Protein AF-A0A0F9CRC1-F1 (afdb_monomer)

Organism: NCBI:txid412755

Structure (mmCIF, N/CA/C/O backbone):
data_AF-A0A0F9CRC1-F1
#
_entry.id   AF-A0A0F9CRC1-F1
#
loop_
_atom_site.group_PDB
_atom_site.id
_atom_site.type_symbol
_atom_site.label_atom_id
_atom_site.label_alt_id
_atom_site.label_comp_id
_atom_site.label_asym_id
_atom_site.label_entity_id
_atom_site.label_seq_id
_atom_site.pdbx_PDB_ins_code
_atom_site.Cartn_x
_atom_site.Cartn_y
_atom_site.Cartn_z
_atom_site.occupancy
_atom_site.B_iso_or_equiv
_atom_site.auth_seq_id
_atom_site.auth_comp_id
_atom_site.auth_asym_id
_atom_site.auth_atom_id
_atom_site.pdbx_PDB_model_num
ATOM 1 N N . MET A 1 1 ? -24.604 18.043 7.487 1.00 39.69 1 MET A N 1
ATOM 2 C CA . MET A 1 1 ? -23.673 17.835 8.623 1.00 39.69 1 MET A CA 1
ATOM 3 C C . MET A 1 1 ? -22.519 16.984 8.130 1.00 39.69 1 MET A C 1
ATOM 5 O O . MET A 1 1 ? -22.783 15.950 7.534 1.00 39.69 1 MET A O 1
ATOM 9 N N . THR A 1 2 ? -21.275 17.418 8.325 1.00 35.94 2 THR A N 1
ATOM 10 C CA . THR A 1 2 ? -20.092 16.606 8.004 1.00 35.94 2 THR A CA 1
ATOM 11 C C . THR A 1 2 ? -19.939 15.474 9.023 1.00 35.94 2 THR A C 1
ATOM 13 O O . THR A 1 2 ? -20.350 15.616 10.177 1.00 35.94 2 THR A O 1
ATOM 16 N N . ASN A 1 3 ? -19.346 14.350 8.614 1.00 40.38 3 ASN A N 1
ATOM 17 C CA . ASN A 1 3 ? -19.124 13.201 9.496 1.00 40.38 3 ASN A CA 1
ATOM 18 C C . ASN A 1 3 ? -18.286 13.593 10.735 1.00 40.38 3 ASN A C 1
ATOM 20 O O . ASN A 1 3 ? -18.660 13.228 11.842 1.00 40.38 3 ASN A O 1
ATOM 24 N N . SER A 1 4 ? -17.272 14.461 10.589 1.00 38.69 4 SER A N 1
ATOM 25 C CA . SER A 1 4 ? -16.487 15.059 11.696 1.00 38.69 4 SER A CA 1
ATOM 26 C C . SER A 1 4 ? -17.356 15.679 12.813 1.00 38.69 4 SER A C 1
ATOM 28 O O . SER A 1 4 ? -17.173 15.360 13.986 1.00 38.69 4 SER A O 1
ATOM 30 N N . ASN A 1 5 ? -18.389 16.449 12.453 1.00 46.44 5 ASN A N 1
ATOM 31 C CA . ASN A 1 5 ? -19.302 17.105 13.401 1.00 46.44 5 ASN A CA 1
ATOM 32 C C . ASN A 1 5 ? -20.242 16.098 14.108 1.00 46.44 5 ASN A C 1
ATOM 34 O O . ASN A 1 5 ? -20.780 16.352 15.184 1.00 46.44 5 ASN A O 1
ATOM 38 N N . ARG A 1 6 ? -20.442 14.910 13.524 1.00 49.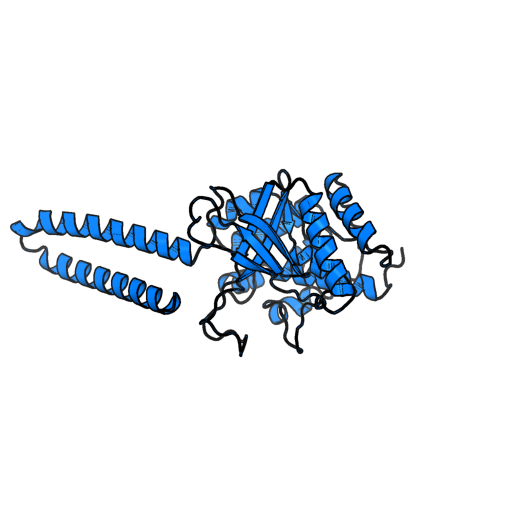59 6 ARG A N 1
ATOM 39 C CA . ARG A 1 6 ? -21.197 13.814 14.149 1.00 49.59 6 ARG A CA 1
ATOM 40 C C . ARG A 1 6 ? -20.368 13.111 15.237 1.00 49.59 6 ARG A C 1
ATOM 42 O O . ARG A 1 6 ? -20.946 12.681 16.229 1.00 49.59 6 ARG A O 1
ATOM 49 N N . TYR A 1 7 ? -19.038 13.059 15.113 1.00 54.66 7 TYR A N 1
ATOM 50 C CA . TYR A 1 7 ? -18.150 12.361 16.060 1.00 54.66 7 TYR A CA 1
ATOM 51 C C . TYR A 1 7 ? -17.770 13.174 17.288 1.00 54.66 7 TYR A C 1
ATOM 53 O O . TYR A 1 7 ? -17.745 12.620 18.385 1.00 54.66 7 TYR A O 1
ATOM 61 N N . GLU A 1 8 ? -17.527 14.478 17.140 1.00 54.28 8 GLU A N 1
ATOM 62 C CA . GLU A 1 8 ? -17.376 15.359 18.306 1.00 54.28 8 GLU A CA 1
ATOM 63 C C . GLU A 1 8 ? -18.633 15.322 19.174 1.00 54.28 8 GLU A C 1
ATOM 65 O O . GLU A 1 8 ? -18.548 15.265 20.400 1.00 54.28 8 GLU A O 1
ATOM 70 N N . LYS A 1 9 ? -19.804 15.227 18.532 1.00 57.16 9 LYS A N 1
ATOM 71 C CA . LYS A 1 9 ? -21.071 15.001 19.224 1.00 57.16 9 LYS A CA 1
ATOM 72 C C . LYS A 1 9 ? -21.112 13.650 19.934 1.00 57.16 9 LYS A C 1
ATOM 74 O O . LYS A 1 9 ? -21.467 13.635 21.104 1.00 57.16 9 LYS A O 1
ATOM 79 N N . ILE A 1 10 ? -20.722 12.541 19.296 1.00 59.28 10 ILE A N 1
ATOM 80 C CA . ILE A 1 10 ? -20.709 11.220 19.958 1.00 59.28 10 ILE A CA 1
ATOM 81 C C . ILE A 1 10 ? -19.726 11.199 21.140 1.00 59.28 10 ILE A C 1
ATOM 83 O O . ILE A 1 10 ? -20.103 10.757 22.219 1.00 59.28 10 ILE A O 1
ATOM 87 N N . ARG A 1 11 ? -18.505 11.735 20.997 1.00 56.72 11 ARG A N 1
ATOM 88 C CA . ARG A 1 11 ? -17.543 11.835 22.112 1.00 56.72 11 ARG A CA 1
ATOM 89 C C . ARG A 1 11 ? -18.062 12.708 23.244 1.00 56.72 11 ARG A C 1
ATOM 91 O O . ARG A 1 11 ? -17.986 12.302 24.395 1.00 56.72 11 ARG A O 1
ATOM 98 N N . SER A 1 12 ? -18.619 13.872 22.920 1.00 68.00 12 SER A N 1
ATOM 99 C CA . SER A 1 12 ? -19.242 14.750 23.911 1.00 68.00 12 SER A CA 1
ATOM 100 C C . SER A 1 12 ? -20.383 14.042 24.645 1.00 68.00 12 SER A C 1
ATOM 102 O O . SER A 1 12 ? -20.494 14.167 25.861 1.00 68.00 12 SER A O 1
ATOM 104 N N . VAL A 1 13 ? -21.191 13.250 23.933 1.00 67.69 13 VAL A N 1
ATOM 105 C CA . VAL A 1 13 ? -22.260 12.436 24.523 1.00 67.69 13 VAL A CA 1
ATOM 106 C C . VAL A 1 13 ? -21.689 11.344 25.431 1.00 67.69 13 VAL A C 1
ATOM 108 O O . VAL A 1 13 ? -22.152 11.227 26.557 1.00 67.69 13 VAL A O 1
ATOM 111 N N . ILE A 1 14 ? -20.658 10.600 25.015 1.00 64.69 14 ILE A N 1
ATOM 112 C CA . ILE A 1 14 ? -20.013 9.574 25.856 1.00 64.69 14 ILE A CA 1
ATOM 113 C C . ILE A 1 14 ? -19.426 10.194 27.129 1.00 64.69 14 ILE A C 1
ATOM 115 O O . ILE A 1 14 ? -19.609 9.642 28.212 1.00 64.69 14 ILE A O 1
ATOM 119 N N . THR A 1 15 ? -18.747 11.339 27.024 1.00 70.88 15 THR A N 1
ATOM 120 C CA . THR A 1 15 ? -18.203 12.052 28.189 1.00 70.88 15 THR A CA 1
ATOM 121 C C . THR A 1 15 ? -19.318 12.460 29.148 1.00 70.88 15 THR A C 1
ATOM 123 O O . THR A 1 15 ? -19.256 12.100 30.319 1.00 70.88 15 THR A O 1
ATOM 126 N N . LYS A 1 16 ? -20.386 13.091 28.643 1.00 71.75 16 LYS A N 1
ATOM 127 C CA . LYS A 1 16 ? -21.554 13.475 29.454 1.00 71.75 16 LYS A CA 1
ATOM 128 C C . LYS A 1 16 ? -22.235 12.281 30.114 1.00 71.75 16 LYS A C 1
ATOM 130 O O . LYS A 1 16 ? -22.675 12.363 31.251 1.00 71.75 16 LYS A O 1
ATOM 135 N N . ILE A 1 17 ? -22.326 11.160 29.408 1.00 69.06 17 ILE A N 1
ATOM 136 C CA . ILE A 1 17 ? -22.885 9.921 29.946 1.00 69.06 17 ILE A CA 1
ATOM 137 C C . ILE A 1 17 ? -22.008 9.382 31.087 1.00 69.06 17 ILE A C 1
ATOM 139 O O . ILE A 1 17 ? -22.537 8.958 32.110 1.00 69.06 17 ILE A O 1
ATOM 143 N N . LYS A 1 18 ? -20.676 9.412 30.948 1.00 68.88 18 LYS A N 1
ATOM 144 C CA . LYS A 1 18 ? -19.747 8.991 32.012 1.00 68.88 18 LYS A CA 1
ATOM 145 C C . LYS A 1 18 ? -19.822 9.906 33.237 1.00 68.88 18 LYS A C 1
ATOM 147 O O . LYS A 1 18 ? -19.783 9.403 34.355 1.00 68.88 18 LYS A O 1
ATOM 152 N N . GLU A 1 19 ? -19.964 11.212 33.024 1.00 76.56 19 GLU A N 1
ATOM 153 C CA . GLU A 1 19 ? -20.201 12.197 34.088 1.00 76.56 19 GLU A CA 1
ATOM 154 C C . GLU A 1 19 ? -21.519 11.903 34.823 1.00 76.56 19 GLU A C 1
ATOM 156 O O . GLU A 1 19 ? -21.518 11.759 36.043 1.00 76.56 19 GLU A O 1
ATOM 161 N N . LEU A 1 20 ? -22.614 11.668 34.089 1.00 71.94 20 LEU A N 1
ATOM 162 C CA . LEU A 1 20 ? -23.913 11.296 34.665 1.00 71.94 20 LEU A CA 1
ATOM 163 C C . LEU A 1 20 ? -23.865 9.982 35.460 1.00 71.94 20 LEU A C 1
ATOM 165 O O . LEU A 1 20 ? -24.513 9.878 36.497 1.00 71.94 20 LEU A O 1
ATOM 169 N N . ILE A 1 21 ? -23.104 8.976 35.009 1.00 69.81 21 ILE A N 1
ATOM 170 C CA . ILE A 1 21 ? -22.898 7.733 35.775 1.00 69.81 21 ILE A CA 1
ATOM 171 C C . ILE A 1 21 ? -22.190 8.023 37.102 1.00 69.81 21 ILE A C 1
ATOM 173 O O . ILE A 1 21 ? -22.550 7.442 38.125 1.00 69.81 21 ILE A O 1
ATOM 177 N N . ALA A 1 22 ? -21.178 8.894 37.098 1.00 75.06 22 ALA A N 1
ATOM 178 C CA . ALA A 1 22 ? -20.466 9.262 38.317 1.00 75.06 22 ALA A CA 1
ATOM 179 C C . ALA A 1 22 ? -21.405 9.967 39.311 1.00 75.06 22 ALA A C 1
ATOM 181 O O . ALA A 1 22 ? -21.467 9.566 40.471 1.00 75.06 22 ALA A O 1
ATOM 182 N N . GLU A 1 23 ? -22.213 10.917 38.832 1.00 73.88 23 GLU A N 1
ATOM 183 C CA . GLU A 1 23 ? -23.232 11.606 39.636 1.00 73.88 23 GLU A CA 1
ATOM 184 C C . GLU A 1 23 ? -24.307 10.643 40.176 1.00 73.88 23 GLU A C 1
ATOM 186 O O . GLU A 1 23 ? -24.683 10.707 41.347 1.00 73.88 23 GLU A O 1
ATOM 191 N N . LEU A 1 24 ? -24.778 9.697 39.355 1.00 70.69 24 LEU A N 1
ATOM 192 C CA . LEU A 1 24 ? -25.737 8.661 39.764 1.00 70.69 24 LEU A CA 1
ATOM 193 C C . LEU A 1 24 ? -25.162 7.715 40.821 1.00 70.69 24 LEU A C 1
ATOM 195 O O . LEU A 1 24 ? -25.879 7.298 41.733 1.00 70.69 24 LEU A O 1
ATOM 199 N N . ASN A 1 25 ? -23.877 7.379 40.719 1.00 71.56 25 ASN A N 1
ATOM 200 C CA . ASN A 1 25 ? -23.215 6.524 41.696 1.00 71.56 25 ASN A CA 1
ATOM 201 C C . ASN A 1 25 ? -23.016 7.226 43.049 1.00 71.56 25 ASN A C 1
ATOM 203 O O . ASN A 1 25 ? -23.081 6.560 44.080 1.00 71.56 25 ASN A O 1
ATOM 207 N N . ASP A 1 26 ? -22.874 8.552 43.080 1.00 72.50 26 ASP A N 1
ATOM 208 C CA . ASP A 1 26 ? -22.860 9.323 44.331 1.00 72.50 26 ASP A CA 1
ATOM 209 C C . ASP A 1 26 ? -24.239 9.348 45.026 1.00 72.50 26 ASP A C 1
ATOM 211 O O . ASP A 1 26 ? -24.328 9.406 46.258 1.00 72.50 26 ASP A O 1
ATOM 215 N N . LEU A 1 27 ? -25.326 9.206 44.258 1.00 66.81 27 LEU A N 1
ATOM 216 C CA . LEU A 1 27 ? -26.709 9.127 44.750 1.00 66.81 27 LEU A CA 1
ATOM 217 C C . LEU A 1 27 ? -27.117 7.730 45.272 1.00 66.81 27 LEU A C 1
ATOM 219 O O . LEU A 1 27 ? -28.182 7.598 45.882 1.00 66.81 27 LEU A O 1
ATOM 223 N N . LEU A 1 28 ? -26.272 6.695 45.125 1.00 61.06 28 LEU A N 1
ATOM 224 C CA . LEU A 1 28 ? -26.519 5.296 45.550 1.00 61.06 28 LEU A CA 1
ATOM 225 C C . LEU A 1 28 ? -26.725 5.086 47.064 1.00 61.06 28 LEU A C 1
ATOM 227 O O . LEU A 1 28 ? -26.918 3.954 47.509 1.00 61.06 28 LEU A O 1
ATOM 231 N N . ARG A 1 29 ? -26.722 6.147 47.876 1.00 61.47 29 ARG A N 1
ATOM 232 C CA . ARG A 1 29 ? -27.020 6.071 49.316 1.00 61.47 29 ARG A CA 1
ATOM 233 C C . ARG A 1 29 ? -28.495 5.781 49.622 1.00 61.47 29 ARG A C 1
ATOM 235 O O . ARG A 1 29 ? -28.827 5.554 50.780 1.00 61.47 29 ARG A O 1
ATOM 242 N N . ASN A 1 30 ? -29.373 5.788 48.617 1.00 64.12 30 ASN A N 1
ATOM 243 C CA . ASN A 1 30 ? -30.801 5.521 48.775 1.00 64.12 30 ASN A CA 1
ATOM 244 C C . ASN A 1 30 ? -31.169 4.112 48.266 1.00 64.12 30 ASN A C 1
ATOM 246 O O . ASN A 1 30 ? -31.190 3.868 47.058 1.00 64.12 30 ASN A O 1
ATOM 250 N N . GLU A 1 31 ? -31.460 3.180 49.184 1.00 67.31 31 GLU A N 1
ATOM 251 C CA . GLU A 1 31 ? -31.678 1.755 48.869 1.00 67.31 31 GLU A CA 1
ATOM 252 C C . GLU A 1 31 ? -32.823 1.504 47.877 1.00 67.31 31 GLU A C 1
ATOM 254 O O . GLU A 1 31 ? -32.722 0.595 47.054 1.00 67.31 31 GLU A O 1
ATOM 259 N N . ASN A 1 32 ? -33.848 2.363 47.857 1.00 66.12 32 ASN A N 1
ATOM 260 C CA . ASN A 1 32 ? -35.001 2.235 46.957 1.00 66.12 32 ASN A CA 1
ATOM 261 C C . ASN A 1 32 ? -34.686 2.537 45.479 1.00 66.12 32 ASN A C 1
ATOM 263 O O . ASN A 1 32 ? -35.474 2.194 44.602 1.00 66.12 32 ASN A O 1
ATOM 267 N N . LEU A 1 33 ? -33.552 3.179 45.181 1.00 66.38 33 LEU A N 1
ATOM 268 C CA . LEU A 1 33 ? -33.145 3.528 43.810 1.00 66.38 33 LEU A CA 1
ATOM 269 C C . LEU A 1 33 ? -32.068 2.593 43.250 1.00 66.38 33 LEU A C 1
ATOM 271 O O . LEU A 1 33 ? -31.712 2.684 42.075 1.00 66.38 33 LEU A O 1
ATOM 275 N N . LYS A 1 34 ? -31.558 1.674 44.073 1.00 69.19 34 LYS A N 1
ATOM 276 C CA . LYS A 1 34 ? -30.392 0.847 43.758 1.00 69.19 34 LYS A CA 1
ATOM 277 C C . LYS A 1 34 ? -30.611 -0.044 42.532 1.00 69.19 34 LYS A C 1
ATOM 279 O O . LYS A 1 34 ? -29.737 -0.105 41.672 1.00 69.19 34 LYS A O 1
ATOM 284 N N . GLU A 1 35 ? -31.778 -0.678 42.406 1.00 71.88 35 GLU A N 1
ATOM 285 C CA . GLU A 1 35 ? -32.097 -1.549 41.262 1.00 71.88 35 GLU A CA 1
ATOM 286 C C . GLU A 1 35 ? -32.280 -0.764 39.952 1.00 71.88 35 GLU A C 1
ATOM 288 O O . GLU A 1 35 ? -31.778 -1.174 38.904 1.00 71.88 35 GLU A O 1
ATOM 293 N N . ILE A 1 36 ? -32.929 0.404 40.013 1.00 67.19 36 ILE A N 1
ATOM 294 C CA . ILE A 1 36 ? -33.145 1.280 38.851 1.00 67.19 36 ILE A CA 1
ATOM 295 C C . ILE A 1 36 ? -31.803 1.811 38.329 1.00 67.19 36 ILE A C 1
ATOM 297 O O . ILE A 1 36 ? -31.536 1.747 37.128 1.00 67.19 36 ILE A O 1
ATOM 301 N N . ILE A 1 37 ? -30.927 2.268 39.230 1.00 67.56 37 ILE A N 1
ATOM 302 C CA . ILE A 1 37 ? -29.587 2.769 38.886 1.00 67.56 37 ILE A CA 1
ATOM 303 C C . ILE A 1 37 ? -28.712 1.642 38.318 1.00 67.56 37 ILE A C 1
ATOM 305 O O . ILE A 1 37 ? -28.005 1.850 37.334 1.00 67.56 37 ILE A O 1
ATOM 309 N N . GLN A 1 38 ? -28.786 0.426 38.871 1.00 72.50 38 GLN A N 1
ATOM 310 C CA . GLN A 1 38 ? -28.065 -0.731 38.328 1.00 72.50 38 GLN A CA 1
ATOM 311 C C . GLN A 1 38 ? -28.523 -1.107 36.912 1.00 72.50 38 GLN A C 1
ATOM 313 O O . GLN A 1 38 ? -27.681 -1.439 36.074 1.00 72.50 38 GLN A O 1
ATOM 318 N N . SER A 1 39 ? -29.827 -1.040 36.623 1.00 75.56 39 SER A N 1
ATOM 319 C CA . SER A 1 39 ? -30.350 -1.272 35.270 1.00 75.56 39 SER A CA 1
ATOM 320 C C . SER A 1 39 ? -29.876 -0.195 34.291 1.00 75.56 39 SER A C 1
ATOM 322 O O . SER A 1 39 ? -29.361 -0.525 33.224 1.00 75.56 39 SER A O 1
ATOM 324 N N . LEU A 1 40 ? -29.967 1.082 34.680 1.00 68.81 40 LEU A N 1
ATOM 325 C CA . LEU A 1 40 ? -29.487 2.219 33.888 1.00 68.81 40 LEU A CA 1
ATOM 326 C C . LEU A 1 40 ? -27.991 2.118 33.585 1.00 68.81 40 LEU A C 1
ATOM 328 O O . LEU A 1 40 ? -27.596 2.260 32.432 1.00 68.81 40 LEU A O 1
ATOM 332 N N . ASN A 1 41 ? -27.165 1.801 34.585 1.00 68.38 41 ASN A N 1
ATOM 333 C CA . ASN A 1 41 ? -25.731 1.594 34.391 1.00 68.38 41 ASN A CA 1
ATOM 334 C C . ASN A 1 41 ? -25.455 0.472 33.383 1.00 68.38 41 ASN A C 1
ATOM 336 O O . ASN A 1 41 ? -24.583 0.621 32.533 1.00 68.38 41 ASN A O 1
ATOM 340 N N . ARG A 1 42 ? -26.219 -0.626 33.418 1.00 76.69 42 ARG A N 1
ATOM 341 C CA . ARG A 1 42 ? -26.059 -1.736 32.468 1.00 76.69 42 ARG A CA 1
ATOM 342 C C . ARG A 1 42 ? -26.396 -1.324 31.032 1.00 76.69 42 ARG A C 1
ATOM 344 O O . ARG A 1 42 ? -25.644 -1.654 30.116 1.00 76.69 42 ARG A O 1
ATOM 351 N N . ASP A 1 43 ? -27.496 -0.605 30.831 1.00 72.00 43 ASP A N 1
ATOM 352 C CA . ASP A 1 43 ? -27.916 -0.152 29.499 1.00 72.00 43 ASP A CA 1
ATOM 353 C C . ASP A 1 43 ? -26.997 0.943 28.952 1.00 72.00 43 ASP A C 1
ATOM 355 O O . ASP A 1 43 ? -26.646 0.935 27.772 1.00 72.00 43 ASP A O 1
ATOM 359 N N . ILE A 1 44 ? -26.526 1.837 29.820 1.00 66.25 44 ILE A N 1
ATOM 360 C CA . ILE A 1 44 ? -25.528 2.843 29.476 1.00 66.25 44 ILE A CA 1
ATOM 361 C C . ILE A 1 44 ? -24.193 2.189 29.119 1.00 66.25 44 ILE A C 1
ATOM 363 O O . ILE A 1 44 ? -23.605 2.551 28.105 1.00 66.25 44 ILE A O 1
ATOM 367 N N . SER A 1 45 ? -23.711 1.217 29.898 1.00 69.69 45 SER A N 1
ATOM 368 C CA . SER A 1 45 ? -22.489 0.482 29.563 1.00 69.69 45 SER A CA 1
ATOM 369 C C . SER A 1 45 ? -22.611 -0.212 28.211 1.00 69.69 45 SER A C 1
ATOM 371 O O . SER A 1 45 ? -21.680 -0.117 27.425 1.00 69.69 45 SER A O 1
ATOM 373 N N . ARG A 1 46 ? -23.766 -0.810 27.888 1.00 73.06 46 ARG A N 1
ATOM 374 C CA . ARG A 1 46 ? -24.035 -1.372 26.552 1.00 73.06 46 ARG A CA 1
ATOM 375 C C . ARG A 1 46 ? -24.041 -0.316 25.450 1.00 73.06 46 ARG A C 1
ATOM 377 O O . ARG A 1 46 ? -23.585 -0.586 24.346 1.00 73.06 46 ARG A O 1
ATOM 384 N N . LEU A 1 47 ? -24.569 0.878 25.717 1.00 65.62 47 LEU A N 1
ATOM 385 C CA . LEU A 1 47 ? -24.552 1.988 24.762 1.00 65.62 47 LEU A CA 1
ATOM 386 C C . LEU A 1 47 ? -23.146 2.554 24.564 1.00 65.62 47 LEU A C 1
ATOM 388 O O . LEU A 1 47 ? -22.799 2.872 23.434 1.00 65.62 47 LEU A O 1
ATOM 392 N N . ILE A 1 48 ? -22.344 2.661 25.627 1.00 62.97 48 ILE A N 1
ATOM 393 C CA . ILE A 1 48 ? -20.927 3.031 25.545 1.00 62.97 48 ILE A CA 1
ATOM 394 C C . ILE A 1 48 ? -20.169 1.954 24.785 1.00 62.97 48 ILE A C 1
ATOM 396 O O . ILE A 1 48 ? -19.433 2.303 23.885 1.00 62.97 48 ILE A O 1
ATOM 400 N N . GLU A 1 49 ? -20.380 0.675 25.087 1.00 63.34 49 GLU A N 1
ATOM 401 C CA . GLU A 1 49 ? -19.743 -0.443 24.391 1.00 63.34 49 GLU A CA 1
ATOM 402 C C . GLU A 1 49 ? -20.106 -0.434 22.907 1.00 63.34 49 GLU A C 1
ATOM 404 O O . GLU A 1 49 ? -19.216 -0.472 22.074 1.00 63.34 49 GLU A O 1
ATOM 409 N N . LYS A 1 50 ? -21.381 -0.238 22.558 1.00 62.75 50 LYS A N 1
ATOM 410 C CA . LYS A 1 50 ? -21.822 -0.098 21.166 1.00 62.75 50 LYS A CA 1
ATOM 411 C C . LYS A 1 50 ? -21.275 1.165 20.492 1.00 62.75 50 LYS A C 1
ATOM 413 O O . LYS A 1 50 ? -20.906 1.129 19.326 1.00 62.75 50 LYS A O 1
ATOM 418 N N . ALA A 1 51 ? -21.213 2.290 21.202 1.00 58.50 51 ALA A N 1
ATOM 419 C CA . ALA A 1 51 ? -20.668 3.535 20.671 1.00 58.50 51 ALA A CA 1
ATOM 420 C C . ALA A 1 51 ? -19.143 3.478 20.533 1.00 58.50 51 ALA A C 1
ATOM 422 O O . ALA A 1 51 ? -18.616 4.041 19.582 1.00 58.50 51 ALA A O 1
ATOM 423 N N . ASP A 1 52 ? -18.448 2.795 21.440 1.00 54.91 52 ASP A N 1
ATOM 424 C CA . ASP A 1 52 ? -17.027 2.483 21.369 1.00 54.91 52 ASP A CA 1
A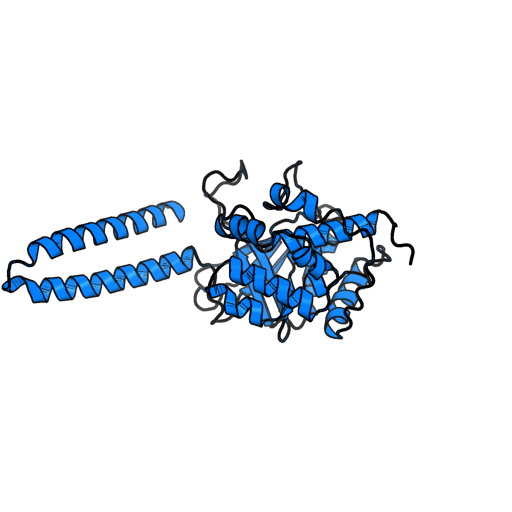TOM 425 C C . ASP A 1 52 ? -16.778 1.445 20.282 1.00 54.91 52 ASP A C 1
ATOM 427 O O . ASP A 1 52 ? -15.804 1.592 19.571 1.00 54.91 52 ASP A O 1
ATOM 431 N N . GLU A 1 53 ? -17.655 0.469 20.053 1.00 51.91 53 GLU A N 1
ATOM 432 C CA . GLU A 1 53 ? -17.610 -0.425 18.894 1.00 51.91 53 GLU A CA 1
ATOM 433 C C . GLU A 1 53 ? -17.811 0.349 17.594 1.00 51.91 53 GLU A C 1
ATOM 435 O O . GLU A 1 53 ? -17.069 0.105 16.653 1.00 51.91 53 GLU A O 1
ATOM 440 N N . ASP A 1 54 ? -18.730 1.315 17.544 1.00 50.84 54 ASP A N 1
ATOM 441 C CA . ASP A 1 54 ? -18.978 2.180 16.385 1.00 50.84 54 ASP A CA 1
ATOM 442 C C . ASP A 1 54 ? -17.837 3.201 16.172 1.00 50.84 54 ASP A C 1
ATOM 444 O O . ASP A 1 54 ? -17.463 3.501 15.037 1.00 50.84 54 ASP A O 1
ATOM 448 N N . LEU A 1 55 ? -17.225 3.715 17.249 1.00 46.09 55 LEU A N 1
ATOM 449 C CA . LEU A 1 55 ? -16.031 4.569 17.222 1.00 46.09 55 LEU A CA 1
ATOM 450 C C . LEU A 1 55 ? -14.800 3.758 16.834 1.00 46.09 55 LEU A C 1
ATOM 452 O O . LEU A 1 55 ? -14.044 4.182 15.974 1.00 46.09 55 LEU A O 1
ATOM 456 N N . ILE A 1 56 ? -14.575 2.599 17.442 1.00 43.03 56 ILE A N 1
ATOM 457 C CA . ILE A 1 56 ? -13.546 1.635 17.060 1.00 43.03 56 ILE A CA 1
ATOM 458 C C . ILE A 1 56 ? -13.823 1.202 15.629 1.00 43.03 56 ILE A C 1
ATOM 460 O O . ILE A 1 56 ? -12.891 1.097 14.873 1.00 43.03 56 ILE A O 1
ATOM 464 N N . PHE A 1 57 ? -15.045 1.055 15.161 1.00 43.66 57 PHE A N 1
ATOM 465 C CA . PHE A 1 57 ? -15.349 0.771 13.762 1.00 43.66 57 PHE A CA 1
ATOM 466 C C . PHE A 1 57 ? -15.013 1.954 12.831 1.00 43.66 57 PHE A C 1
ATOM 468 O O . PHE A 1 57 ? -14.438 1.763 11.759 1.00 43.66 57 PHE A O 1
ATOM 475 N N . PHE A 1 58 ? -15.287 3.190 13.255 1.00 45.06 58 PHE A N 1
ATOM 476 C CA . PHE A 1 58 ? -14.970 4.395 12.486 1.00 45.06 58 PHE A CA 1
ATOM 477 C C . PHE A 1 58 ? -13.463 4.718 12.466 1.00 45.06 58 PHE A C 1
ATOM 479 O O . PHE A 1 58 ? -12.897 5.079 11.434 1.00 45.06 58 PHE A O 1
ATOM 486 N N . TYR A 1 59 ? -12.789 4.562 13.604 1.00 41.28 59 TYR A N 1
ATOM 487 C CA . TYR A 1 59 ? -11.358 4.793 13.768 1.00 41.28 59 TYR A CA 1
ATOM 488 C C . TYR A 1 59 ? -10.556 3.556 13.333 1.00 41.28 59 TYR A C 1
ATOM 490 O O . TYR A 1 59 ? -9.612 3.661 12.548 1.00 41.28 59 TYR A O 1
ATOM 498 N N . SER A 1 60 ? -10.896 2.363 13.809 1.00 38.75 60 SER A N 1
ATOM 499 C CA . SER A 1 60 ? -10.374 1.065 13.351 1.00 38.75 60 SER A CA 1
ATOM 500 C C . SER A 1 60 ? -11.156 0.589 12.121 1.00 38.75 60 SER A C 1
ATOM 502 O O . SER A 1 60 ? -12.080 -0.217 12.146 1.00 38.75 60 SER A O 1
ATOM 504 N N . ARG A 1 61 ? -10.714 1.081 10.969 1.00 47.44 61 ARG A N 1
ATOM 505 C CA . ARG A 1 61 ? -11.065 0.564 9.643 1.00 47.44 61 ARG A CA 1
ATOM 506 C C . ARG A 1 61 ? -10.496 -0.848 9.402 1.00 47.44 61 ARG A C 1
ATOM 508 O O . ARG A 1 61 ? -9.866 -1.100 8.379 1.00 47.44 61 ARG A O 1
ATOM 515 N N . ILE A 1 62 ? -10.637 -1.760 10.364 1.00 44.69 62 ILE A N 1
ATOM 516 C CA . ILE A 1 62 ? -10.084 -3.110 10.328 1.00 44.69 62 ILE A CA 1
ATOM 517 C C . ILE A 1 62 ? -11.036 -4.066 11.057 1.00 44.69 62 ILE A C 1
ATOM 519 O O . ILE A 1 62 ? -10.933 -4.285 12.260 1.00 44.69 62 ILE A O 1
ATOM 523 N N . ASN A 1 63 ? -11.917 -4.725 10.302 1.00 37.41 63 ASN A N 1
ATOM 524 C CA . ASN A 1 63 ? -12.484 -5.999 10.735 1.00 37.41 63 ASN A CA 1
ATOM 525 C C . ASN A 1 63 ? -12.092 -7.108 9.746 1.00 37.41 63 ASN A C 1
ATOM 527 O O . ASN A 1 63 ? -12.828 -7.454 8.825 1.00 37.41 63 ASN A O 1
ATOM 531 N N . PHE A 1 64 ? -10.881 -7.655 9.923 1.00 42.31 64 PHE A N 1
ATOM 532 C CA . PHE A 1 64 ? -10.323 -8.711 9.065 1.00 42.31 64 PHE A CA 1
ATOM 533 C C . PHE A 1 64 ? -11.095 -10.032 9.079 1.00 42.31 64 PHE A C 1
ATOM 535 O O . PHE A 1 64 ? -10.914 -10.832 8.154 1.00 42.31 64 PHE A O 1
ATOM 542 N N . SER A 1 65 ? -11.936 -10.277 10.092 1.00 42.53 65 SER A N 1
ATOM 543 C CA . SER A 1 65 ? -12.631 -11.559 10.221 1.00 42.53 65 SER A CA 1
ATOM 544 C C . SER A 1 65 ? -13.802 -11.723 9.262 1.00 42.53 65 SER A C 1
ATOM 546 O O . SER A 1 65 ? -14.256 -12.847 9.125 1.00 42.53 65 SER A O 1
ATOM 548 N N . ASP A 1 66 ? -14.247 -10.682 8.542 1.00 44.16 66 ASP A N 1
ATOM 549 C CA . ASP A 1 66 ? -15.407 -10.810 7.649 1.00 44.16 66 ASP A CA 1
ATOM 550 C C . ASP A 1 66 ? -15.264 -10.091 6.295 1.00 44.16 66 ASP A C 1
ATOM 552 O O . ASP A 1 66 ? -16.040 -9.208 5.964 1.00 44.16 66 ASP A O 1
ATOM 556 N N . ARG A 1 67 ? -14.388 -10.614 5.421 1.00 55.78 67 ARG A N 1
ATOM 557 C CA . ARG A 1 67 ? -14.517 -10.565 3.933 1.00 55.78 67 ARG A CA 1
ATOM 558 C C . ARG A 1 67 ? -13.708 -9.526 3.134 1.00 55.78 67 ARG A C 1
ATOM 560 O O . ARG A 1 67 ? -13.592 -9.719 1.931 1.00 55.78 67 ARG A O 1
ATOM 567 N N . GLY A 1 68 ? -13.035 -8.557 3.761 1.00 70.56 68 GLY A N 1
ATOM 568 C CA . GLY A 1 68 ? -12.192 -7.565 3.054 1.00 70.56 68 GLY A CA 1
ATOM 569 C C . GLY A 1 68 ? -12.927 -6.777 1.962 1.00 70.56 68 GLY A C 1
ATOM 570 O O . GLY A 1 68 ? -14.150 -6.839 1.863 1.00 70.56 68 GLY A O 1
ATOM 571 N N . TYR A 1 69 ? -12.181 -6.011 1.173 1.00 80.88 69 TYR A N 1
ATOM 572 C CA . TYR A 1 69 ? -12.717 -5.189 0.090 1.00 80.88 69 TYR A CA 1
ATOM 573 C C . TYR A 1 69 ? -12.683 -5.954 -1.236 1.00 80.88 69 TYR A C 1
ATOM 575 O O . TYR A 1 69 ? -11.818 -6.811 -1.448 1.00 80.88 69 TYR A O 1
ATOM 583 N N . LYS A 1 70 ? -13.594 -5.624 -2.152 1.00 86.81 70 LYS A N 1
ATOM 584 C CA . LYS A 1 70 ? -13.549 -6.110 -3.539 1.00 86.81 70 LYS A CA 1
ATOM 585 C C . LYS A 1 70 ? -13.227 -4.959 -4.472 1.00 86.81 70 LYS A C 1
ATOM 587 O O . LYS A 1 70 ? -13.735 -3.862 -4.276 1.00 86.81 70 LYS A O 1
ATOM 592 N N . LEU A 1 71 ? -12.392 -5.196 -5.479 1.00 91.62 71 LEU A N 1
ATOM 593 C CA . LEU A 1 71 ? -12.163 -4.191 -6.508 1.00 91.62 71 LEU A CA 1
ATOM 594 C C . LEU A 1 71 ? -13.455 -3.954 -7.289 1.00 91.62 71 LEU A C 1
ATOM 596 O O . LEU A 1 71 ? -14.023 -4.900 -7.829 1.00 91.62 71 LEU A O 1
ATOM 600 N N . GLN A 1 72 ? -13.855 -2.692 -7.402 1.00 90.94 72 GLN A N 1
ATOM 601 C CA . GLN A 1 72 ? -14.902 -2.270 -8.324 1.00 90.94 72 GLN A CA 1
ATOM 602 C C . GLN A 1 72 ? -14.272 -1.807 -9.643 1.00 90.94 72 GLN A C 1
ATOM 604 O O . GLN A 1 72 ? -14.661 -2.263 -10.717 1.00 90.94 72 GLN A O 1
ATOM 609 N N . ARG A 1 73 ? -13.274 -0.910 -9.578 1.00 94.19 73 ARG A N 1
ATOM 610 C CA . ARG A 1 73 ? -12.507 -0.452 -10.751 1.00 94.19 73 ARG A CA 1
ATOM 611 C C . ARG A 1 73 ? -11.190 0.227 -10.382 1.00 94.19 73 ARG A C 1
ATOM 613 O O . ARG A 1 73 ? -11.046 0.782 -9.298 1.00 94.19 73 ARG A O 1
ATOM 620 N N . VAL A 1 74 ? -10.274 0.274 -11.345 1.00 96.12 74 VAL A N 1
ATOM 621 C CA . VAL A 1 74 ? -9.054 1.095 -11.297 1.00 96.12 74 VAL A CA 1
ATOM 622 C C . VAL A 1 74 ? -9.330 2.448 -11.961 1.00 96.12 74 VAL A C 1
ATOM 624 O O . VAL A 1 74 ? -9.848 2.501 -13.082 1.00 96.12 74 VAL A O 1
ATOM 627 N N . ILE A 1 75 ? -9.004 3.548 -11.279 1.00 94.00 75 ILE A N 1
ATOM 628 C CA . ILE A 1 75 ? -9.186 4.908 -11.804 1.00 94.00 75 ILE A CA 1
ATOM 629 C C . ILE A 1 75 ? -7.961 5.321 -12.614 1.00 94.00 75 ILE A C 1
ATOM 631 O O . ILE A 1 75 ? -8.105 5.609 -13.807 1.00 94.00 75 ILE A O 1
ATOM 635 N N . ASP A 1 76 ? -6.790 5.272 -11.986 1.00 94.12 76 ASP A N 1
ATOM 636 C CA . ASP A 1 76 ? -5.474 5.613 -12.531 1.00 94.12 76 ASP A CA 1
ATOM 637 C C . ASP A 1 76 ? -4.378 4.733 -11.888 1.00 94.12 76 ASP A C 1
ATOM 639 O O . ASP A 1 76 ? -4.690 3.685 -11.322 1.00 94.12 76 ASP A O 1
ATOM 643 N N . GLY A 1 77 ? -3.102 5.107 -12.031 1.00 93.56 77 GLY A N 1
ATOM 644 C CA . GLY A 1 77 ? -1.967 4.308 -11.564 1.00 93.56 77 GLY A CA 1
ATOM 645 C C . GLY A 1 77 ? -1.835 4.189 -10.043 1.00 93.56 77 GLY A C 1
ATOM 646 O O . GLY A 1 77 ? -1.139 3.291 -9.579 1.00 93.56 77 GLY A O 1
ATOM 647 N N . ASP A 1 78 ? -2.496 5.043 -9.261 1.00 94.06 78 ASP A N 1
ATOM 648 C CA . ASP A 1 78 ? -2.403 5.053 -7.796 1.00 94.06 78 ASP A CA 1
ATOM 649 C C . ASP A 1 78 ? -3.759 5.211 -7.097 1.00 94.06 78 ASP A C 1
ATOM 651 O O . ASP A 1 78 ? -3.817 5.417 -5.883 1.00 94.06 78 ASP A O 1
ATOM 655 N N . THR A 1 79 ? -4.856 5.102 -7.842 1.00 93.81 79 THR A N 1
ATOM 656 C CA . THR A 1 79 ? -6.207 5.256 -7.317 1.00 93.81 79 THR A CA 1
ATOM 657 C C . THR A 1 79 ? -7.110 4.116 -7.774 1.00 93.81 79 THR A C 1
ATOM 659 O O . THR A 1 79 ? -7.305 3.869 -8.968 1.00 93.81 79 THR A O 1
ATOM 662 N N . ILE A 1 80 ? -7.745 3.453 -6.808 1.00 93.44 80 ILE A N 1
ATOM 663 C CA . ILE A 1 80 ? -8.735 2.391 -7.030 1.00 93.44 80 ILE A CA 1
ATOM 664 C C . ILE A 1 80 ? -10.067 2.750 -6.372 1.00 93.44 80 ILE A C 1
ATOM 666 O O . ILE A 1 80 ? -10.116 3.559 -5.448 1.00 93.44 80 ILE A O 1
ATOM 670 N N . ILE A 1 81 ? -11.156 2.144 -6.836 1.00 88.75 81 ILE A N 1
ATOM 671 C CA . ILE A 1 81 ? -12.434 2.132 -6.123 1.00 88.75 81 ILE A CA 1
ATOM 672 C C . ILE A 1 81 ? -12.747 0.701 -5.717 1.00 88.75 81 ILE A C 1
ATOM 674 O O . ILE A 1 81 ? -12.606 -0.228 -6.522 1.00 88.75 81 ILE A O 1
ATOM 678 N N . VAL A 1 82 ? -13.159 0.540 -4.466 1.00 86.25 82 VAL A N 1
ATOM 679 C CA . VAL A 1 82 ? -13.504 -0.748 -3.883 1.00 86.25 82 VAL A CA 1
ATOM 680 C C . VAL A 1 82 ? -14.907 -0.746 -3.291 1.00 86.25 82 VAL A C 1
ATOM 682 O O . VAL A 1 82 ? -15.376 0.263 -2.759 1.00 86.25 82 VAL A O 1
ATOM 685 N N . ASP A 1 83 ? -15.533 -1.915 -3.324 1.00 80.50 83 ASP A N 1
ATOM 686 C CA . ASP A 1 83 ? -16.748 -2.183 -2.572 1.00 80.50 83 ASP A CA 1
ATOM 687 C C . ASP A 1 83 ? -16.392 -2.500 -1.115 1.00 80.50 83 ASP A C 1
ATOM 689 O O . ASP A 1 83 ? -15.444 -3.264 -0.854 1.00 80.50 83 ASP A O 1
ATOM 693 N N . PRO A 1 84 ? -17.147 -1.956 -0.147 1.00 72.00 84 PRO A N 1
ATOM 694 C CA . PRO A 1 84 ? -16.971 -2.321 1.244 1.00 72.00 84 PRO A CA 1
ATOM 695 C C . PRO A 1 84 ? -17.407 -3.773 1.514 1.00 72.00 84 PRO A C 1
ATOM 697 O O . PRO A 1 84 ? -18.182 -4.367 0.757 1.00 72.00 84 PRO A O 1
ATOM 700 N N . PRO A 1 85 ? -16.974 -4.356 2.645 1.00 67.19 85 PRO A N 1
ATOM 701 C CA . PRO A 1 85 ? -17.486 -5.639 3.108 1.00 67.19 85 PRO A CA 1
ATOM 702 C C . PRO A 1 85 ? -19.024 -5.632 3.269 1.00 67.19 85 PRO A C 1
ATOM 704 O O . PRO A 1 85 ? -19.586 -4.599 3.634 1.00 67.19 85 PRO A O 1
ATOM 707 N N . PRO A 1 86 ? -19.720 -6.783 3.133 1.00 62.28 86 PRO A N 1
ATOM 708 C CA . PRO A 1 86 ? -21.190 -6.876 3.195 1.00 62.28 86 PRO A CA 1
ATOM 709 C C . PRO A 1 86 ? -21.861 -6.322 4.458 1.00 62.28 86 PRO A C 1
ATOM 711 O O . PRO A 1 86 ? -23.050 -6.031 4.443 1.00 62.28 86 PRO A O 1
ATOM 714 N N . LYS A 1 87 ? -21.119 -6.180 5.560 1.00 53.41 87 LYS A N 1
ATOM 715 C CA . LYS A 1 87 ? -21.616 -5.547 6.790 1.00 53.41 87 LYS A CA 1
ATOM 716 C C . LYS A 1 87 ? -21.791 -4.026 6.653 1.00 53.41 87 LYS A C 1
ATOM 718 O O . LYS A 1 87 ? -22.344 -3.409 7.554 1.00 53.41 87 LYS A O 1
ATOM 723 N N . TYR A 1 88 ? -21.328 -3.437 5.549 1.00 54.38 88 TYR A N 1
ATOM 724 C CA . TYR A 1 88 ? -21.181 -1.994 5.358 1.00 54.38 88 TYR A CA 1
ATOM 725 C C . TYR A 1 88 ? -21.647 -1.538 3.965 1.00 54.38 88 TYR A C 1
ATOM 727 O O . TYR A 1 88 ? -21.128 -0.562 3.430 1.00 54.38 88 TYR A O 1
ATOM 735 N N . LEU A 1 89 ? -22.624 -2.242 3.376 1.00 57.44 89 LEU A N 1
ATOM 736 C CA . LEU A 1 89 ? -23.173 -1.974 2.033 1.00 57.44 89 LEU A CA 1
ATOM 737 C C . LEU A 1 89 ? -23.765 -0.564 1.862 1.00 57.44 89 LEU A C 1
ATOM 739 O O . LEU A 1 89 ? -23.956 -0.113 0.734 1.00 57.44 89 LEU A O 1
ATOM 743 N N . ASP A 1 90 ? -24.035 0.135 2.965 1.00 50.97 90 ASP A N 1
ATOM 744 C CA . ASP A 1 90 ? -24.521 1.517 2.948 1.00 50.97 90 ASP A CA 1
ATOM 745 C C . ASP A 1 90 ? -23.436 2.516 2.504 1.00 50.97 90 ASP A C 1
ATOM 747 O O . ASP A 1 90 ? -23.752 3.628 2.076 1.00 50.97 90 ASP A O 1
ATOM 751 N N . MET A 1 91 ? -22.155 2.129 2.570 1.00 58.16 91 MET A N 1
ATOM 752 C CA . MET A 1 91 ? -21.054 2.879 1.967 1.00 58.16 91 MET A CA 1
ATOM 753 C C . MET A 1 91 ? -20.973 2.536 0.475 1.00 58.16 91 MET A C 1
ATOM 755 O O . MET A 1 91 ? -20.766 1.387 0.100 1.00 58.16 91 MET A O 1
ATOM 759 N N . LYS A 1 92 ? -21.129 3.532 -0.397 1.00 58.06 92 LYS A N 1
ATOM 760 C CA . LYS A 1 92 ? -20.950 3.360 -1.846 1.00 58.06 92 LYS A CA 1
ATOM 761 C C . LYS A 1 92 ? -19.632 3.988 -2.289 1.00 58.06 92 LYS A C 1
ATOM 763 O O . LYS A 1 92 ? -19.248 5.022 -1.751 1.00 58.06 92 LYS A O 1
ATOM 768 N N . ASP A 1 93 ? -18.982 3.355 -3.263 1.00 64.88 93 ASP A N 1
ATOM 769 C CA . ASP A 1 93 ? -17.816 3.858 -3.997 1.00 64.88 93 ASP A CA 1
ATOM 770 C C . ASP A 1 93 ? -16.655 4.352 -3.103 1.00 64.88 93 ASP A C 1
ATOM 772 O O . ASP A 1 93 ? -16.306 5.536 -3.084 1.00 64.88 93 ASP A O 1
ATOM 776 N N . ILE A 1 94 ? -15.995 3.439 -2.376 1.00 75.81 94 ILE A N 1
ATOM 777 C CA . ILE A 1 94 ? -14.818 3.798 -1.570 1.00 75.81 94 ILE A CA 1
ATOM 778 C C . ILE A 1 94 ? -13.621 4.006 -2.497 1.00 75.81 94 ILE A C 1
ATOM 780 O O . ILE A 1 94 ? -13.003 3.050 -2.970 1.00 75.81 94 ILE A O 1
ATOM 784 N N . ARG A 1 95 ? -13.271 5.269 -2.746 1.00 81.94 95 ARG A N 1
ATOM 785 C CA . ARG A 1 95 ? -12.086 5.637 -3.526 1.00 81.94 95 ARG A CA 1
ATOM 786 C C . ARG A 1 95 ? -10.838 5.690 -2.644 1.00 81.94 95 ARG A C 1
ATOM 788 O O . ARG A 1 95 ? -10.756 6.483 -1.705 1.00 81.94 95 ARG A O 1
ATOM 795 N N . VAL A 1 96 ? -9.847 4.883 -3.005 1.00 85.38 96 VAL A N 1
ATOM 796 C CA . VAL A 1 96 ? -8.591 4.678 -2.282 1.00 85.38 96 VAL A CA 1
ATOM 797 C C . VAL A 1 96 ? -7.442 5.235 -3.110 1.00 85.38 96 VAL A C 1
ATOM 799 O O . VAL A 1 96 ? -7.216 4.761 -4.221 1.00 85.38 96 VAL A O 1
ATOM 802 N N . ARG A 1 97 ? -6.696 6.196 -2.565 1.00 88.38 97 ARG A N 1
ATOM 803 C CA . ARG A 1 97 ? -5.392 6.618 -3.094 1.00 88.38 97 ARG A CA 1
ATOM 804 C C . ARG A 1 97 ? -4.302 5.813 -2.388 1.00 88.38 97 ARG A C 1
ATOM 806 O O . ARG A 1 97 ? -4.315 5.682 -1.162 1.00 88.38 97 ARG A O 1
ATOM 813 N N . LEU A 1 98 ? -3.351 5.291 -3.145 1.00 93.06 98 LEU A N 1
ATOM 814 C CA . LEU A 1 98 ? -2.223 4.546 -2.612 1.00 93.06 98 LEU A CA 1
ATOM 815 C C . LEU A 1 98 ? -1.274 5.489 -1.857 1.00 93.06 98 LEU A C 1
ATOM 817 O O . LEU A 1 98 ? -0.708 6.427 -2.411 1.00 93.06 98 LEU A O 1
ATOM 821 N N . TYR A 1 99 ? -1.125 5.240 -0.558 1.00 91.19 99 TYR A N 1
ATOM 822 C CA . TYR A 1 99 ? -0.184 5.915 0.331 1.00 91.19 99 TYR A CA 1
ATOM 823 C C . TYR A 1 99 ? 1.261 5.885 -0.189 1.00 91.19 99 TYR A C 1
ATOM 825 O O . TYR A 1 99 ? 1.735 4.852 -0.666 1.00 91.19 99 TYR A O 1
ATOM 833 N N . GLY A 1 100 ? 1.977 6.998 -0.010 1.00 91.19 100 GLY A N 1
ATOM 834 C CA . GLY A 1 100 ? 3.425 7.075 -0.207 1.00 91.19 100 GLY A CA 1
ATOM 835 C C . GLY A 1 100 ? 3.892 7.142 -1.659 1.00 91.19 100 GLY A C 1
ATOM 836 O O . GLY A 1 100 ? 5.102 7.209 -1.882 1.00 91.19 100 GLY A O 1
ATOM 837 N N . ILE A 1 101 ? 2.970 7.135 -2.628 1.00 94.12 101 ILE A N 1
ATOM 838 C CA . ILE A 1 101 ? 3.294 7.104 -4.054 1.00 94.12 101 ILE A CA 1
ATOM 839 C C . ILE A 1 101 ? 2.480 8.122 -4.863 1.00 94.12 101 ILE A C 1
ATOM 841 O O . ILE A 1 101 ? 1.383 8.530 -4.478 1.00 94.12 101 ILE A O 1
ATOM 845 N N . ASP A 1 102 ? 3.035 8.503 -6.004 1.00 93.56 102 ASP A N 1
ATOM 846 C CA . ASP A 1 102 ? 2.431 9.346 -7.025 1.00 93.56 102 ASP A CA 1
ATOM 847 C C . ASP A 1 102 ? 2.792 8.784 -8.398 1.00 93.56 102 ASP A C 1
ATOM 849 O O . ASP A 1 102 ? 3.965 8.544 -8.699 1.00 93.56 102 ASP A O 1
ATOM 853 N N . THR A 1 103 ? 1.777 8.515 -9.209 1.00 94.75 103 THR A N 1
ATOM 854 C CA . THR A 1 103 ? 1.945 7.954 -10.553 1.00 94.75 103 THR A CA 1
ATOM 855 C C . THR A 1 103 ? 1.720 9.015 -11.623 1.00 94.75 103 THR A C 1
ATOM 857 O O . THR A 1 103 ? 1.043 10.013 -11.373 1.00 94.75 103 THR A O 1
ATOM 860 N N . PRO A 1 104 ? 2.259 8.834 -12.843 1.00 93.88 104 PRO A N 1
ATOM 861 C CA . PRO A 1 104 ? 2.006 9.771 -13.925 1.00 93.88 104 PRO A CA 1
ATOM 862 C C . PRO A 1 104 ? 0.505 9.929 -14.202 1.00 93.88 104 PRO A C 1
ATOM 864 O O . PRO A 1 104 ? -0.233 8.951 -14.303 1.00 93.88 104 PRO A O 1
ATOM 867 N N . GLU A 1 105 ? 0.064 11.169 -14.402 1.00 90.75 105 GLU A N 1
ATOM 868 C CA . GLU A 1 105 ? -1.334 11.483 -14.715 1.00 90.75 105 GLU A CA 1
ATOM 869 C C . GLU A 1 105 ? -1.823 10.797 -16.004 1.00 90.75 105 GLU A C 1
ATOM 871 O O . GLU A 1 105 ? -1.083 10.676 -16.985 1.00 90.75 105 GLU A O 1
ATOM 876 N N . LEU A 1 106 ? -3.113 10.443 -16.060 1.00 91.50 106 LEU A N 1
ATOM 877 C CA . LEU A 1 106 ? -3.734 9.718 -17.188 1.00 91.50 106 LEU A CA 1
ATOM 878 C C . LEU A 1 106 ? -3.594 10.401 -18.552 1.00 91.50 106 LEU A C 1
ATOM 880 O O . LEU A 1 106 ? -3.638 9.734 -19.585 1.00 91.50 106 LEU A O 1
ATOM 884 N N . ARG A 1 107 ? -3.440 11.729 -18.568 1.00 90.75 107 ARG A N 1
ATOM 885 C CA . ARG A 1 107 ? -3.213 12.499 -19.801 1.00 90.75 107 ARG A CA 1
ATOM 886 C C . ARG A 1 107 ? -1.880 12.161 -20.478 1.00 90.75 107 ARG A C 1
ATOM 888 O O . ARG A 1 107 ? -1.695 12.488 -21.645 1.00 90.75 107 ARG A O 1
ATOM 895 N N . PHE A 1 108 ? -0.954 11.529 -19.759 1.00 91.19 108 PHE A N 1
ATOM 896 C CA . PHE A 1 108 ? 0.334 11.088 -20.278 1.00 91.19 108 PHE A CA 1
ATOM 897 C C . PHE A 1 108 ? 0.295 9.597 -20.638 1.00 91.19 108 PHE A C 1
ATOM 899 O O . PHE A 1 108 ? -0.357 8.799 -19.966 1.00 91.19 108 PHE A O 1
ATOM 906 N N . LYS A 1 109 ? 1.061 9.192 -21.665 1.00 88.69 109 LYS A N 1
ATOM 907 C CA . LYS A 1 109 ? 1.157 7.786 -22.119 1.00 88.69 109 LYS A CA 1
ATOM 908 C C . LYS A 1 109 ? 1.469 6.825 -20.962 1.00 88.69 109 LYS A C 1
ATOM 910 O O . LYS A 1 109 ? 0.866 5.760 -20.867 1.00 88.69 109 LYS A O 1
ATOM 915 N N . LYS A 1 110 ? 2.370 7.233 -20.063 1.00 91.25 110 LYS A N 1
ATOM 916 C CA . LYS A 1 110 ? 2.764 6.459 -18.879 1.00 91.25 110 LYS A CA 1
ATOM 917 C C . LYS A 1 110 ? 1.644 6.314 -17.846 1.00 91.25 110 LYS A C 1
ATOM 919 O O . LYS A 1 110 ? 1.531 5.254 -17.248 1.00 91.25 110 LYS A O 1
ATOM 924 N N . GLY A 1 111 ? 0.765 7.302 -17.681 1.00 92.69 111 GLY A N 1
ATOM 925 C CA . GLY A 1 111 ? -0.351 7.191 -16.735 1.00 92.69 111 GLY A CA 1
ATOM 926 C C . GLY A 1 111 ? -1.354 6.114 -17.140 1.00 92.69 111 GLY A C 1
ATOM 927 O O . GLY A 1 111 ? -1.789 5.312 -16.313 1.00 92.69 111 GLY A O 1
ATOM 928 N N . LYS A 1 112 ? -1.654 6.023 -18.443 1.00 94.75 112 LYS A N 1
ATOM 929 C CA . LYS A 1 112 ? -2.466 4.925 -18.983 1.00 94.75 112 LYS A CA 1
ATOM 930 C C . LYS A 1 112 ? -1.786 3.564 -18.787 1.00 94.75 112 LYS A C 1
ATOM 932 O O . LYS A 1 112 ? -2.459 2.612 -18.410 1.00 94.75 112 LYS A O 1
ATOM 937 N N . LEU A 1 113 ? -0.466 3.494 -18.970 1.00 95.25 113 LEU A N 1
ATOM 938 C CA . LEU A 1 113 ? 0.312 2.270 -18.766 1.00 95.25 113 LEU A CA 1
ATOM 939 C C . LEU A 1 113 ? 0.161 1.715 -17.338 1.00 95.25 113 LEU A C 1
ATOM 941 O O . LEU A 1 113 ? -0.141 0.537 -17.182 1.00 95.25 113 LEU A O 1
ATOM 945 N N . PHE A 1 114 ? 0.295 2.554 -16.302 1.00 96.31 114 PHE A N 1
ATOM 946 C CA . PHE A 1 114 ? 0.125 2.113 -14.908 1.00 96.31 114 PHE A CA 1
ATOM 947 C C . PHE A 1 114 ? -1.308 1.697 -14.579 1.00 96.31 114 PHE A C 1
ATOM 949 O O . PHE A 1 114 ? -1.515 0.718 -13.861 1.00 96.31 114 PHE A O 1
ATOM 956 N N . LYS A 1 115 ? -2.303 2.401 -15.128 1.00 97.12 115 LYS A N 1
ATOM 957 C CA . LYS A 1 115 ? -3.706 2.000 -14.998 1.00 97.12 115 LYS A CA 1
ATOM 958 C C . LYS A 1 115 ? -3.943 0.612 -15.593 1.00 97.12 115 LYS A C 1
ATOM 960 O O . LYS A 1 115 ? -4.535 -0.241 -14.935 1.00 97.12 115 LYS A O 1
ATOM 965 N N . ASP A 1 116 ? -3.494 0.393 -16.825 1.00 97.00 116 ASP A N 1
ATOM 966 C CA . ASP A 1 116 ? -3.699 -0.869 -17.535 1.00 97.00 116 ASP A CA 1
ATOM 967 C C . ASP A 1 116 ? -2.919 -2.012 -16.855 1.00 97.00 116 ASP A C 1
ATOM 969 O O . ASP A 1 116 ? -3.448 -3.116 -16.723 1.00 97.00 116 ASP A O 1
ATOM 973 N N . PHE A 1 117 ? -1.725 -1.727 -16.318 1.00 96.19 117 PHE A N 1
ATOM 974 C CA . PHE A 1 117 ? -0.962 -2.657 -15.482 1.00 96.19 117 PHE A CA 1
ATOM 975 C C . PHE A 1 117 ? -1.738 -3.075 -14.227 1.00 96.19 117 PHE A C 1
ATOM 977 O O . PHE A 1 117 ? -1.860 -4.267 -13.957 1.00 96.19 117 PHE A O 1
ATOM 984 N N . LEU A 1 118 ? -2.317 -2.127 -13.479 1.00 96.56 118 LEU A N 1
ATOM 985 C CA . LEU A 1 118 ? -3.148 -2.448 -12.315 1.00 96.56 118 LEU A CA 1
ATOM 986 C C . LEU A 1 118 ? -4.380 -3.274 -12.697 1.00 96.56 118 LEU A C 1
ATOM 988 O O . LEU A 1 118 ? -4.719 -4.226 -11.997 1.00 96.56 118 LEU A O 1
ATOM 992 N N . ILE A 1 119 ? -5.041 -2.946 -13.811 1.00 96.62 119 ILE A N 1
ATOM 993 C CA . ILE A 1 119 ? -6.178 -3.729 -14.315 1.00 96.62 119 ILE A CA 1
ATOM 994 C C . ILE A 1 119 ? -5.746 -5.171 -14.609 1.00 96.62 119 ILE A C 1
ATOM 996 O O . ILE A 1 119 ? -6.437 -6.099 -14.193 1.00 96.62 119 ILE A O 1
ATOM 1000 N N . ALA A 1 120 ? -4.613 -5.367 -15.289 1.00 95.19 120 ALA A N 1
ATOM 1001 C CA . ALA A 1 120 ? -4.073 -6.695 -15.573 1.00 95.19 120 ALA A CA 1
ATOM 1002 C C . ALA A 1 120 ? -3.714 -7.446 -14.285 1.00 95.19 120 ALA A C 1
ATOM 1004 O O . ALA A 1 120 ? -4.100 -8.601 -14.129 1.00 95.19 120 ALA A O 1
ATOM 1005 N N . LEU A 1 121 ? -3.072 -6.767 -13.329 1.00 93.50 121 LEU A N 1
ATOM 1006 C CA . LEU A 1 121 ? -2.727 -7.318 -12.021 1.00 93.50 121 LEU A CA 1
ATOM 1007 C C . LEU A 1 121 ? -3.967 -7.875 -11.305 1.00 93.50 121 LEU A C 1
ATOM 1009 O O . LEU A 1 121 ? -3.966 -9.019 -10.869 1.00 93.50 121 LEU A O 1
ATOM 1013 N N . PHE A 1 122 ? -5.051 -7.105 -11.219 1.00 92.69 122 PHE A N 1
ATOM 1014 C CA . PHE A 1 122 ? -6.278 -7.568 -10.567 1.00 92.69 122 PHE A CA 1
ATOM 1015 C C . PHE A 1 122 ? -7.072 -8.588 -11.391 1.00 92.69 122 PHE A C 1
ATOM 1017 O O . PHE A 1 122 ? -7.806 -9.384 -10.820 1.00 92.69 122 PHE A O 1
ATOM 1024 N N . LYS A 1 123 ? -6.970 -8.575 -12.721 1.00 92.12 123 LYS A N 1
ATOM 1025 C CA . LYS A 1 123 ? -7.703 -9.517 -13.577 1.00 92.12 123 LYS A CA 1
ATOM 1026 C C . LYS A 1 123 ? -7.044 -10.896 -13.630 1.00 92.12 123 LYS A C 1
ATOM 1028 O O . LYS A 1 123 ? -7.746 -11.894 -13.753 1.00 92.12 123 LYS A O 1
ATOM 1033 N N . GLU A 1 124 ? -5.717 -10.931 -13.631 1.00 90.88 124 GLU A N 1
ATOM 1034 C CA . GLU A 1 124 ? -4.939 -12.141 -13.909 1.00 90.88 124 GLU A CA 1
ATOM 1035 C C . GLU A 1 124 ? -4.398 -12.805 -12.645 1.00 90.88 124 GLU A C 1
ATOM 1037 O O . GLU A 1 124 ? -4.177 -14.013 -12.647 1.00 90.88 124 GLU A O 1
ATOM 1042 N N . LEU A 1 125 ? -4.219 -12.054 -11.553 1.00 85.81 125 LEU A N 1
ATOM 1043 C CA . LEU A 1 125 ? -3.969 -12.670 -10.256 1.00 85.81 125 LEU A CA 1
ATOM 1044 C C . LEU A 1 125 ? -5.293 -13.210 -9.709 1.00 85.81 125 LEU A C 1
ATOM 1046 O O . LEU A 1 125 ? -6.263 -12.461 -9.594 1.00 85.81 125 LEU A O 1
ATOM 1050 N N . ASP A 1 126 ? -5.321 -14.488 -9.325 1.00 83.25 126 ASP A N 1
ATOM 1051 C CA . ASP A 1 126 ? -6.452 -15.114 -8.623 1.00 83.25 126 ASP A CA 1
ATOM 1052 C C . ASP A 1 126 ? -6.540 -14.594 -7.175 1.00 83.25 126 ASP A C 1
ATOM 1054 O O . ASP A 1 126 ? -6.233 -15.274 -6.192 1.00 83.25 126 ASP A O 1
ATOM 1058 N N . TYR A 1 127 ? -6.852 -13.304 -7.039 1.00 85.12 127 TYR A N 1
ATOM 1059 C CA . TYR A 1 127 ? -6.889 -12.640 -5.750 1.00 85.12 127 TYR A CA 1
ATOM 1060 C C . TYR A 1 127 ? -8.209 -12.907 -5.029 1.00 85.12 127 TYR A C 1
ATOM 1062 O O . TYR A 1 127 ? -9.301 -12.830 -5.590 1.00 85.12 127 TYR A O 1
ATOM 1070 N N . LYS A 1 128 ? -8.120 -13.152 -3.721 1.00 84.19 128 LYS A N 1
ATOM 1071 C CA . LYS A 1 128 ? -9.289 -13.465 -2.887 1.00 84.19 128 LYS A CA 1
ATOM 1072 C C . LYS A 1 128 ? -10.009 -12.206 -2.416 1.00 84.19 128 LYS A C 1
ATOM 1074 O O . LYS A 1 128 ? -11.238 -12.153 -2.398 1.00 84.19 128 LYS A O 1
ATOM 1079 N N . LYS A 1 129 ? -9.245 -11.205 -1.971 1.00 85.69 129 LYS A N 1
ATOM 1080 C CA . LYS A 1 129 ? -9.761 -9.927 -1.457 1.00 85.69 129 LYS A CA 1
ATOM 1081 C C . LYS A 1 129 ? -8.676 -8.859 -1.397 1.00 85.69 129 LYS A C 1
ATOM 1083 O O . LYS A 1 129 ? -7.487 -9.166 -1.381 1.00 85.69 129 LYS A O 1
ATOM 1088 N N . ILE A 1 130 ? -9.109 -7.609 -1.297 1.00 88.12 130 ILE A N 1
ATOM 1089 C CA . ILE A 1 130 ? -8.257 -6.454 -1.027 1.00 88.12 130 ILE A CA 1
ATOM 1090 C C . ILE A 1 130 ? -8.301 -6.136 0.467 1.00 88.12 130 ILE A C 1
ATOM 1092 O O . ILE A 1 130 ? -9.347 -6.188 1.120 1.00 88.12 130 ILE A O 1
ATOM 1096 N N . ILE A 1 131 ? -7.146 -5.785 1.012 1.00 84.62 131 ILE A N 1
ATOM 1097 C CA . ILE A 1 131 ? -6.969 -5.299 2.372 1.00 84.62 131 ILE A CA 1
ATOM 1098 C C . ILE A 1 131 ? -6.402 -3.890 2.301 1.00 84.62 131 ILE A C 1
ATOM 1100 O O . ILE A 1 131 ? -5.466 -3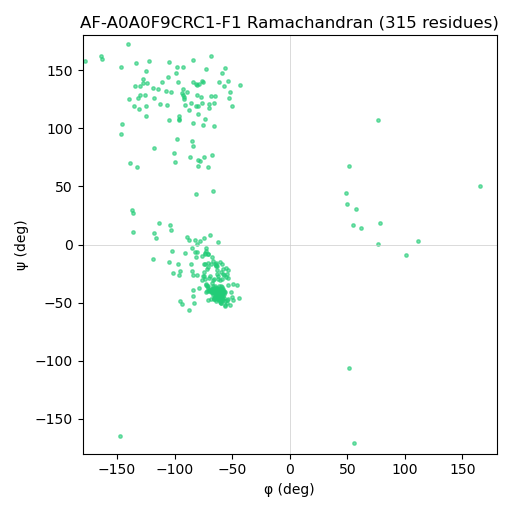.632 1.553 1.00 84.62 131 ILE A O 1
ATOM 1104 N N . ILE A 1 132 ? -6.961 -2.980 3.094 1.00 81.56 132 ILE A N 1
ATOM 1105 C CA . ILE A 1 132 ? -6.521 -1.589 3.133 1.00 81.56 132 ILE A CA 1
ATOM 1106 C C . ILE A 1 132 ? -6.170 -1.238 4.572 1.00 81.56 132 ILE A C 1
ATOM 1108 O O . ILE A 1 132 ? -7.026 -1.297 5.456 1.00 81.56 132 ILE A O 1
ATOM 1112 N N . PHE A 1 133 ? -4.912 -0.868 4.802 1.00 79.00 133 PHE A N 1
ATOM 1113 C CA . PHE A 1 133 ? -4.484 -0.220 6.032 1.00 79.00 133 PHE A CA 1
ATOM 1114 C C . PHE A 1 133 ? -4.463 1.285 5.821 1.00 79.00 133 PHE A C 1
ATOM 1116 O O . PHE A 1 133 ? -3.637 1.845 5.098 1.00 79.00 133 PHE A O 1
ATOM 1123 N N . TRP A 1 134 ? -5.397 1.945 6.472 1.00 74.94 134 TRP A N 1
ATOM 1124 C CA . TRP A 1 134 ? -5.626 3.358 6.283 1.00 74.94 134 TRP A CA 1
ATOM 1125 C C . TRP A 1 134 ? -4.643 4.201 7.075 1.00 74.94 134 TRP A C 1
ATOM 1127 O O . TRP A 1 134 ? -4.492 4.025 8.285 1.00 74.94 134 TRP A O 1
ATOM 1137 N N . ASP A 1 135 ? -4.002 5.142 6.393 1.00 68.19 135 ASP A N 1
ATOM 1138 C CA . ASP A 1 135 ? -3.120 6.086 7.054 1.00 68.19 135 ASP A CA 1
ATOM 1139 C C . ASP A 1 135 ? -3.973 7.185 7.704 1.00 68.19 135 ASP A C 1
ATOM 1141 O O . ASP A 1 135 ? -4.662 7.947 7.027 1.00 68.19 135 ASP A O 1
ATOM 1145 N N . ARG A 1 136 ? -3.998 7.222 9.041 1.00 54.12 136 ARG A N 1
ATOM 1146 C CA . ARG A 1 136 ? -4.736 8.249 9.787 1.00 54.12 136 ARG A CA 1
ATOM 1147 C C . ARG A 1 136 ? -3.902 9.527 9.807 1.00 54.12 136 ARG A C 1
ATOM 1149 O O . ARG A 1 136 ? -2.800 9.545 10.361 1.00 54.12 136 ARG A O 1
ATOM 1156 N N . GLU A 1 137 ? -4.423 10.611 9.253 1.00 40.91 137 GLU A N 1
ATOM 1157 C CA . GLU A 1 137 ? -3.878 11.940 9.526 1.00 40.91 137 GLU A CA 1
ATOM 1158 C C . GLU A 1 137 ? -4.313 12.422 10.913 1.00 40.91 137 GLU A C 1
ATOM 1160 O O . GLU A 1 137 ? -5.431 12.155 11.359 1.00 40.91 137 GLU A O 1
ATOM 1165 N N . LYS A 1 138 ? -3.398 13.088 11.627 1.00 38.19 138 LYS A N 1
ATOM 1166 C CA . LYS A 1 138 ? -3.735 13.848 12.836 1.00 38.19 138 LYS A CA 1
ATOM 1167 C C . LYS A 1 138 ? -4.226 15.229 12.399 1.00 38.19 138 LYS A C 1
ATOM 1169 O O . LYS A 1 138 ? -3.863 15.703 11.324 1.00 38.19 138 LYS A O 1
ATOM 1174 N N . GLU A 1 139 ? -4.968 15.914 13.265 1.00 33.06 139 GLU A N 1
ATOM 1175 C CA . GLU A 1 139 ? -5.101 17.368 13.145 1.00 33.06 139 GLU A CA 1
ATOM 1176 C C . GLU A 1 139 ? -3.692 17.988 13.051 1.00 33.06 139 GLU A C 1
ATOM 1178 O O . GLU A 1 139 ? -2.803 17.639 13.832 1.00 33.06 139 GLU A O 1
ATOM 1183 N N . ASN A 1 140 ? -3.486 18.873 12.070 1.00 31.62 140 ASN A N 1
ATOM 1184 C CA . ASN A 1 140 ? -2.239 19.605 11.793 1.00 31.62 140 ASN A CA 1
ATOM 1185 C C . ASN A 1 140 ? -1.099 18.849 11.069 1.00 31.62 140 ASN A C 1
ATOM 1187 O O . ASN A 1 140 ? 0.039 19.323 11.080 1.00 31.62 140 ASN A O 1
ATOM 1191 N N . THR A 1 141 ? -1.357 17.722 10.390 1.00 35.84 141 THR A N 1
ATOM 1192 C CA . THR A 1 141 ? -0.417 17.190 9.376 1.00 35.84 141 THR A CA 1
ATOM 1193 C C . THR A 1 141 ? -0.715 17.758 7.983 1.00 35.84 141 THR A C 1
ATOM 1195 O O . THR A 1 141 ? -1.856 17.827 7.548 1.00 35.84 141 THR A O 1
ATOM 1198 N N . TYR A 1 142 ? 0.334 18.237 7.315 1.00 36.84 142 TYR A N 1
ATOM 1199 C CA . TYR A 1 142 ? 0.290 19.267 6.275 1.00 36.84 142 TYR A CA 1
ATOM 1200 C C . TYR A 1 142 ? 0.020 18.721 4.853 1.00 36.84 142 TYR A C 1
ATOM 1202 O O . TYR A 1 142 ? 0.912 18.723 4.006 1.00 36.84 142 TYR A O 1
ATOM 1210 N N . TYR A 1 143 ? -1.223 18.335 4.552 1.00 38.41 143 TYR A N 1
ATOM 1211 C CA . TYR A 1 143 ? -1.782 18.487 3.197 1.00 38.41 143 TYR A CA 1
ATOM 1212 C C . TYR A 1 143 ? -2.670 19.736 3.177 1.00 38.41 143 TYR A C 1
ATOM 1214 O O . TYR A 1 143 ? -3.897 19.665 3.139 1.00 38.41 143 TYR A O 1
ATOM 1222 N N . GLU A 1 144 ? -2.040 20.912 3.249 1.00 31.47 144 GLU A N 1
ATOM 1223 C CA . GLU A 1 144 ? -2.713 22.183 2.960 1.00 31.47 144 GLU A CA 1
ATOM 1224 C C . GLU A 1 144 ? -3.452 22.090 1.617 1.00 31.47 144 GLU A C 1
ATOM 1226 O O . GLU A 1 144 ? -2.827 21.856 0.580 1.00 31.47 144 GLU A O 1
ATOM 1231 N N . GLY A 1 145 ? -4.776 22.269 1.649 1.00 35.41 145 GLY A N 1
ATOM 1232 C CA . GLY A 1 145 ? -5.616 22.369 0.453 1.00 35.41 145 GLY A CA 1
ATOM 1233 C C . GLY A 1 145 ? -6.584 21.213 0.184 1.00 35.41 145 GLY A C 1
ATOM 1234 O O . GLY A 1 145 ? -7.276 21.270 -0.827 1.00 35.41 145 GLY A O 1
ATOM 1235 N N . PHE A 1 146 ? -6.696 20.197 1.049 1.00 32.97 146 PHE A N 1
ATOM 1236 C CA . PHE A 1 146 ? -7.704 19.139 0.876 1.00 32.97 146 PHE A CA 1
ATOM 1237 C C . PHE A 1 146 ? -8.975 19.418 1.699 1.00 32.97 146 PHE A C 1
ATOM 1239 O O . PHE A 1 146 ? -8.949 19.319 2.927 1.00 32.97 146 PHE A O 1
ATOM 1246 N N . PRO A 1 147 ? -10.105 19.781 1.061 1.00 30.75 147 PRO A N 1
ATOM 1247 C CA . PRO A 1 147 ? -11.348 20.055 1.766 1.00 30.75 147 PRO A CA 1
ATOM 1248 C C . PRO A 1 147 ? -11.948 18.763 2.330 1.00 30.75 147 PRO A C 1
ATOM 1250 O O . PRO A 1 147 ? -12.338 17.855 1.601 1.00 30.75 147 PRO A O 1
ATOM 1253 N N . THR A 1 148 ? -12.118 18.722 3.649 1.00 36.88 148 THR A N 1
ATOM 1254 C CA . THR A 1 148 ? -12.833 17.677 4.405 1.00 36.88 148 THR A CA 1
ATOM 1255 C C . THR A 1 148 ? -14.356 17.678 4.176 1.00 36.88 148 THR A C 1
ATOM 1257 O O . THR A 1 148 ? -15.092 16.964 4.861 1.00 36.88 148 THR A O 1
ATOM 1260 N N . SER A 1 149 ? -14.855 18.472 3.222 1.00 31.55 149 SER A N 1
ATOM 1261 C CA . SER A 1 149 ? -16.281 18.710 2.959 1.00 31.55 149 SER A CA 1
ATOM 1262 C C . SER A 1 149 ? -16.785 18.230 1.592 1.00 31.55 149 SER A C 1
ATOM 1264 O O . SER A 1 149 ? -17.969 18.385 1.298 1.00 31.55 149 SER A O 1
ATOM 1266 N N . SER A 1 150 ? -15.953 17.555 0.803 1.00 28.84 150 SER A N 1
ATOM 1267 C CA . SER A 1 150 ? -16.384 16.750 -0.343 1.00 28.84 150 SER A CA 1
ATOM 1268 C C . SER A 1 150 ? -15.711 15.388 -0.229 1.00 28.84 150 SER A C 1
ATOM 1270 O O . SER A 1 150 ? -14.484 15.319 -0.255 1.00 28.84 150 SER A O 1
ATOM 1272 N N . PHE A 1 151 ? -16.484 14.310 -0.071 1.00 38.66 151 PHE A N 1
ATOM 1273 C CA . PHE A 1 151 ? -15.987 12.943 -0.266 1.00 38.66 151 PHE A CA 1
ATOM 1274 C C . PHE A 1 151 ? -15.109 12.919 -1.544 1.00 38.66 151 PHE A C 1
ATOM 1276 O O . PHE A 1 151 ? -15.405 13.609 -2.515 1.00 38.66 151 PHE A O 1
ATOM 1283 N N . GLU A 1 152 ? -13.953 12.260 -1.595 1.00 41.12 152 GLU A N 1
ATOM 1284 C CA . GLU A 1 152 ? -13.868 10.882 -2.108 1.00 41.12 152 GLU A CA 1
ATOM 1285 C C . GLU A 1 152 ? -12.389 10.504 -2.390 1.00 41.12 152 GLU A C 1
ATOM 1287 O O . GLU A 1 152 ? -12.073 10.084 -3.502 1.00 41.12 152 GLU A O 1
ATOM 1292 N N . ARG A 1 153 ? -11.429 10.702 -1.474 1.00 50.75 153 ARG A N 1
ATOM 1293 C CA . ARG A 1 153 ? -10.103 10.044 -1.573 1.00 50.75 153 ARG A CA 1
ATOM 1294 C C . ARG A 1 153 ? -9.579 9.711 -0.186 1.00 50.75 153 ARG A C 1
ATOM 1296 O O . ARG A 1 153 ? -9.118 10.581 0.542 1.00 50.75 153 ARG A O 1
ATOM 1303 N N . GLU A 1 154 ? -9.663 8.443 0.176 1.00 72.62 154 GLU A N 1
ATOM 1304 C CA . GLU A 1 154 ? -9.090 7.925 1.408 1.00 72.62 154 GLU A CA 1
ATOM 1305 C C . GLU A 1 154 ? -7.683 7.378 1.097 1.00 72.62 154 GLU A C 1
ATOM 1307 O O . GLU A 1 154 ? -7.507 6.644 0.126 1.00 72.62 154 GLU A O 1
ATOM 1312 N N . VAL A 1 155 ? -6.657 7.755 1.869 1.00 78.69 155 VAL A N 1
ATOM 1313 C CA . VAL A 1 155 ? -5.266 7.333 1.607 1.00 78.69 155 VAL A CA 1
ATOM 1314 C C . VAL A 1 155 ? -4.950 6.047 2.370 1.00 78.69 155 VAL A C 1
ATOM 1316 O O . VAL A 1 155 ? -5.151 5.969 3.586 1.00 78.69 155 VAL A O 1
ATOM 1319 N N . GLY A 1 156 ? -4.459 5.023 1.671 1.00 85.06 156 GLY A N 1
ATOM 1320 C CA . GLY A 1 156 ? -4.267 3.695 2.251 1.00 85.06 156 GLY A CA 1
ATOM 1321 C C . GLY A 1 156 ? -3.071 2.921 1.708 1.00 85.06 156 GLY A C 1
ATOM 1322 O O . GLY A 1 156 ? -2.637 3.082 0.570 1.00 85.06 156 GLY A O 1
ATOM 1323 N N . ASN A 1 157 ? -2.551 2.040 2.554 1.00 89.06 157 ASN A N 1
ATOM 1324 C CA . ASN A 1 157 ? -1.614 0.984 2.205 1.00 89.06 157 ASN A CA 1
ATOM 1325 C C . ASN A 1 157 ? -2.443 -0.227 1.769 1.00 89.06 157 ASN A C 1
ATOM 1327 O O . ASN A 1 157 ? -3.227 -0.755 2.560 1.00 89.06 157 ASN A O 1
ATOM 1331 N N . VAL A 1 158 ? -2.325 -0.624 0.506 1.00 91.69 158 VAL A N 1
ATOM 1332 C CA . VAL A 1 158 ? -3.204 -1.608 -0.128 1.00 91.69 158 VAL A CA 1
ATOM 1333 C C . VAL A 1 158 ? -2.472 -2.923 -0.327 1.00 91.69 158 VAL A C 1
ATOM 1335 O O . VAL A 1 158 ? -1.363 -2.973 -0.852 1.00 91.69 158 VAL A O 1
ATOM 1338 N N . PHE A 1 159 ? -3.134 -4.000 0.073 1.00 91.12 159 PHE A N 1
ATOM 1339 C CA . PHE A 1 159 ? -2.649 -5.365 -0.011 1.00 91.12 159 PHE A CA 1
ATOM 1340 C C . PHE A 1 159 ? -3.645 -6.211 -0.793 1.00 91.12 159 PHE A C 1
ATOM 1342 O O . PHE A 1 159 ? -4.858 -6.099 -0.602 1.00 91.12 159 PHE A O 1
ATOM 1349 N N . ILE A 1 160 ? -3.129 -7.087 -1.643 1.00 90.75 160 ILE A N 1
ATOM 1350 C CA . ILE A 1 160 ? -3.916 -8.043 -2.417 1.00 90.75 160 ILE A CA 1
ATOM 1351 C C . ILE A 1 160 ? -3.699 -9.420 -1.794 1.00 90.75 160 ILE A C 1
ATOM 1353 O O . ILE A 1 160 ? -2.561 -9.878 -1.699 1.00 90.75 160 ILE A O 1
ATOM 1357 N N . GLU A 1 161 ? -4.773 -10.059 -1.323 1.00 87.31 161 GLU A N 1
ATOM 1358 C CA . GLU A 1 161 ? -4.706 -11.426 -0.802 1.00 87.31 161 GLU A CA 1
ATOM 1359 C C . GLU A 1 161 ? -4.605 -12.421 -1.940 1.00 87.31 161 GLU A C 1
ATOM 1361 O O . GLU A 1 161 ? -5.523 -12.510 -2.757 1.00 87.31 161 GLU A O 1
ATOM 1366 N N . ILE A 1 162 ? -3.536 -13.212 -1.935 1.00 84.25 162 ILE A N 1
ATOM 1367 C CA . ILE A 1 162 ? -3.338 -14.279 -2.906 1.00 84.25 162 ILE A CA 1
ATOM 1368 C C . ILE A 1 162 ? -2.866 -15.511 -2.143 1.00 84.25 162 ILE A C 1
ATOM 1370 O O . ILE A 1 162 ? -1.864 -15.481 -1.426 1.00 84.25 162 ILE A O 1
ATOM 1374 N N . ASP A 1 163 ? -3.656 -16.576 -2.223 1.00 82.25 163 ASP A N 1
ATOM 1375 C CA . ASP A 1 163 ? -3.493 -17.794 -1.432 1.00 82.25 163 ASP A CA 1
ATOM 1376 C C . ASP A 1 163 ? -3.369 -17.576 0.081 1.00 82.25 163 ASP A C 1
ATOM 1378 O O . ASP A 1 163 ? -4.377 -17.330 0.754 1.00 82.25 163 ASP A O 1
ATOM 1382 N N . ASN A 1 164 ? -2.151 -17.735 0.602 1.00 79.81 164 ASN A N 1
ATOM 1383 C CA . ASN A 1 164 ? -1.772 -17.623 2.008 1.00 79.81 164 ASN A CA 1
ATOM 1384 C C . ASN A 1 164 ? -0.845 -16.427 2.256 1.00 79.81 164 ASN A C 1
ATOM 1386 O O . ASN A 1 164 ? -0.171 -16.372 3.284 1.00 79.81 164 ASN A O 1
ATOM 1390 N N . ASN A 1 165 ? -0.813 -15.467 1.337 1.00 84.00 165 ASN A N 1
ATOM 1391 C CA . ASN A 1 165 ? 0.078 -14.322 1.399 1.00 84.00 165 ASN A CA 1
ATOM 1392 C C . ASN A 1 165 ? -0.621 -13.036 0.948 1.00 84.00 165 ASN A C 1
ATOM 1394 O O . ASN A 1 165 ? -1.744 -13.037 0.438 1.00 84.00 165 ASN A O 1
ATOM 1398 N N . PHE A 1 166 ? 0.090 -11.931 1.127 1.00 87.88 166 PHE A N 1
ATOM 1399 C CA . PHE A 1 166 ? -0.320 -10.604 0.713 1.00 87.88 166 PHE A CA 1
ATOM 1400 C C . PHE A 1 166 ? 0.744 -9.953 -0.152 1.00 87.88 166 PHE A C 1
ATOM 1402 O O . PHE A 1 166 ? 1.900 -9.855 0.253 1.00 87.88 166 PHE A O 1
ATOM 1409 N N . LEU A 1 167 ? 0.324 -9.452 -1.311 1.00 90.69 167 LEU A N 1
ATOM 1410 C CA . LEU A 1 167 ? 1.123 -8.574 -2.156 1.00 90.69 167 LEU A CA 1
ATOM 1411 C C . LEU A 1 167 ? 0.841 -7.117 -1.781 1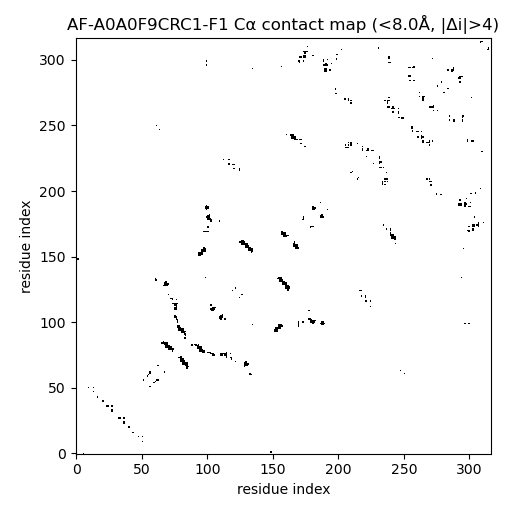.00 90.69 167 LEU A C 1
ATOM 1413 O O . LEU A 1 167 ? -0.299 -6.665 -1.876 1.00 90.69 167 LEU A O 1
ATOM 1417 N N . TYR A 1 168 ? 1.869 -6.382 -1.368 1.00 93.56 168 TYR A N 1
ATOM 1418 C CA . TYR A 1 168 ? 1.778 -4.971 -1.013 1.00 93.56 168 TYR A CA 1
ATOM 1419 C C . TYR A 1 168 ? 1.891 -4.078 -2.252 1.00 93.56 168 TYR A C 1
ATOM 1421 O O . TYR A 1 168 ? 2.971 -3.876 -2.812 1.00 93.56 168 TYR A O 1
ATOM 1429 N N . LEU A 1 169 ? 0.752 -3.533 -2.677 1.00 95.25 169 LEU A N 1
ATOM 1430 C CA . LEU A 1 169 ? 0.599 -2.853 -3.958 1.00 95.25 169 LEU A CA 1
ATOM 1431 C C . LEU A 1 169 ? 1.375 -1.534 -4.034 1.00 95.25 169 LEU A C 1
ATOM 1433 O O . LEU A 1 169 ? 1.998 -1.245 -5.052 1.00 95.25 169 LEU A O 1
ATOM 1437 N N . ASN A 1 170 ? 1.375 -0.745 -2.956 1.00 96.12 170 ASN A N 1
ATOM 1438 C CA . ASN A 1 170 ? 2.086 0.535 -2.925 1.00 96.12 170 ASN A CA 1
ATOM 1439 C C . ASN A 1 170 ? 3.594 0.321 -3.104 1.00 96.12 170 ASN A C 1
ATOM 1441 O O . ASN A 1 170 ? 4.235 1.022 -3.882 1.00 96.12 170 ASN A O 1
ATOM 1445 N N . GLY A 1 171 ? 4.145 -0.683 -2.410 1.00 94.81 171 GLY A N 1
ATOM 1446 C CA . GLY A 1 171 ? 5.546 -1.072 -2.536 1.00 94.81 171 GLY A CA 1
ATOM 1447 C C . GLY A 1 171 ? 5.889 -1.546 -3.945 1.00 94.81 171 GLY A C 1
ATOM 1448 O O . GLY A 1 171 ? 6.902 -1.114 -4.482 1.00 94.81 171 GLY A O 1
ATOM 1449 N N . LEU A 1 172 ? 5.027 -2.368 -4.561 1.00 94.38 172 LEU A N 1
ATOM 1450 C CA . LEU A 1 172 ? 5.197 -2.819 -5.947 1.00 94.38 172 LEU A CA 1
ATOM 1451 C C . LEU A 1 172 ? 5.316 -1.643 -6.913 1.00 94.38 172 LEU A C 1
ATOM 1453 O O .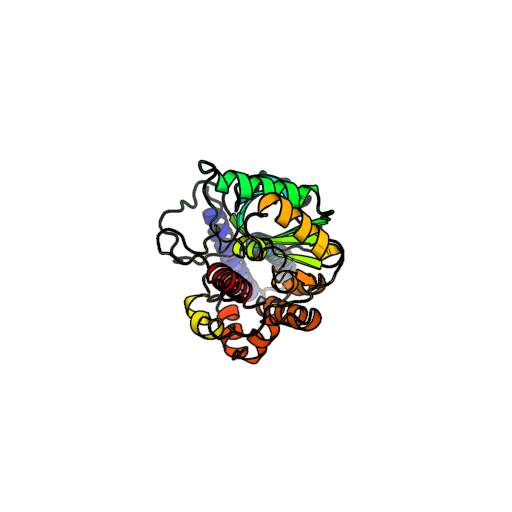 LEU A 1 172 ? 6.260 -1.581 -7.691 1.00 94.38 172 LEU A O 1
ATOM 1457 N N . LEU A 1 173 ? 4.369 -0.707 -6.862 1.00 95.25 173 LEU A N 1
ATOM 1458 C CA . LEU A 1 173 ? 4.355 0.426 -7.783 1.00 95.25 173 LEU A CA 1
ATOM 1459 C C . LEU A 1 173 ? 5.544 1.362 -7.561 1.00 95.25 173 LEU A C 1
ATOM 1461 O O . LEU A 1 173 ? 6.139 1.832 -8.526 1.00 95.25 173 LEU A O 1
ATOM 1465 N N . LEU A 1 174 ? 5.952 1.592 -6.310 1.00 93.94 174 LEU A N 1
ATOM 1466 C CA . LEU A 1 174 ? 7.066 2.491 -6.003 1.00 93.94 174 LEU A CA 1
ATOM 1467 C C . LEU A 1 174 ? 8.419 2.014 -6.559 1.00 93.94 174 LEU A C 1
ATOM 1469 O O . LEU A 1 174 ? 9.343 2.824 -6.683 1.00 93.94 174 LEU A O 1
ATOM 1473 N N . MET A 1 175 ? 8.530 0.727 -6.899 1.00 90.81 175 MET A N 1
ATOM 1474 C CA . MET A 1 175 ? 9.711 0.137 -7.529 1.00 90.81 175 MET A CA 1
ATOM 1475 C C . MET A 1 175 ? 9.860 0.515 -9.011 1.00 90.81 175 MET A C 1
ATOM 1477 O O . MET A 1 175 ? 10.959 0.394 -9.546 1.00 90.81 175 MET A O 1
ATOM 1481 N N . TYR A 1 176 ? 8.814 1.011 -9.680 1.00 91.19 176 TYR A N 1
ATOM 1482 C CA . TYR A 1 176 ? 8.899 1.376 -11.097 1.00 91.19 176 TYR A CA 1
ATOM 1483 C C . TYR A 1 176 ? 9.471 2.791 -11.300 1.00 91.19 176 TYR A C 1
ATOM 1485 O O . TYR A 1 176 ? 9.087 3.707 -10.567 1.00 91.19 176 TYR A O 1
ATOM 1493 N N . PRO A 1 177 ? 10.340 3.001 -12.312 1.00 87.62 177 PRO A N 1
ATOM 1494 C CA . PRO A 1 177 ? 11.010 4.272 -12.616 1.00 87.62 177 PRO A CA 1
ATOM 1495 C C . PRO A 1 177 ? 10.146 5.535 -12.570 1.00 87.62 177 PRO A C 1
ATOM 1497 O O . PRO A 1 177 ? 10.548 6.531 -11.974 1.00 87.62 177 PRO A O 1
ATOM 1500 N N . ASP A 1 178 ? 8.960 5.477 -13.174 1.00 91.19 178 ASP A N 1
ATOM 1501 C CA . ASP A 1 178 ? 8.078 6.633 -13.364 1.00 91.19 178 ASP A CA 1
ATOM 1502 C C . ASP A 1 178 ? 7.172 6.926 -12.150 1.00 91.19 178 ASP A C 1
ATOM 1504 O O . ASP A 1 178 ? 6.411 7.892 -12.169 1.00 91.19 178 ASP A O 1
ATOM 1508 N N . VAL A 1 179 ? 7.224 6.103 -11.097 1.00 93.62 179 VAL A N 1
ATOM 1509 C CA . VAL A 1 179 ? 6.441 6.312 -9.871 1.00 93.62 179 VAL A CA 1
ATOM 1510 C C . VAL A 1 179 ? 7.266 7.111 -8.876 1.00 93.62 179 VAL A C 1
ATOM 1512 O O . VAL A 1 179 ? 8.375 6.723 -8.508 1.00 93.62 179 VAL A O 1
ATOM 1515 N N . SER A 1 180 ? 6.729 8.224 -8.398 1.00 92.75 180 SER A N 1
ATOM 1516 C CA . SER A 1 180 ? 7.382 9.107 -7.437 1.00 92.75 180 SER A CA 1
ATOM 1517 C C . SER A 1 180 ? 6.898 8.825 -6.015 1.00 92.75 180 SER A C 1
ATOM 1519 O O . SER A 1 180 ? 5.774 8.393 -5.801 1.00 92.75 180 SER A O 1
ATOM 1521 N N . SER A 1 181 ? 7.732 9.100 -5.017 1.00 91.19 181 SER A N 1
ATOM 1522 C CA . SER A 1 181 ? 7.304 9.243 -3.612 1.00 91.19 181 SER A CA 1
ATOM 1523 C C . SER A 1 181 ? 7.268 10.712 -3.174 1.00 91.19 181 SER A C 1
ATOM 1525 O O . SER A 1 181 ? 7.310 11.011 -1.982 1.00 91.19 181 SER A O 1
ATOM 1527 N N . ASN A 1 182 ? 7.276 11.624 -4.144 1.00 88.06 182 ASN A N 1
ATOM 1528 C CA . ASN A 1 182 ? 7.316 13.069 -3.975 1.00 88.06 182 ASN A CA 1
ATOM 1529 C C . ASN A 1 182 ? 6.303 13.738 -4.899 1.00 88.06 182 ASN A C 1
ATOM 1531 O O . ASN A 1 182 ? 6.266 13.429 -6.089 1.00 88.06 182 ASN A O 1
ATOM 1535 N N . ILE A 1 183 ? 5.573 14.722 -4.381 1.00 82.00 183 ILE A N 1
ATOM 1536 C CA . ILE A 1 183 ? 4.709 15.598 -5.177 1.00 82.00 183 ILE A CA 1
ATOM 1537 C C . ILE A 1 183 ? 5.005 17.051 -4.812 1.00 82.00 183 ILE A C 1
ATOM 1539 O O . ILE A 1 183 ? 5.033 17.397 -3.635 1.00 82.00 183 ILE A O 1
ATOM 1543 N N . ASN A 1 184 ? 5.257 17.921 -5.794 1.00 81.44 184 ASN A N 1
ATOM 1544 C CA . ASN A 1 184 ? 5.541 19.346 -5.552 1.00 81.44 184 ASN A CA 1
ATOM 1545 C C . ASN A 1 184 ? 6.608 19.587 -4.454 1.00 81.44 184 ASN A C 1
ATOM 1547 O O . ASN A 1 184 ? 6.415 20.417 -3.566 1.00 81.44 184 ASN A O 1
ATOM 1551 N N . ASN A 1 185 ? 7.711 18.827 -4.489 1.00 77.81 185 ASN A N 1
ATOM 1552 C CA . ASN A 1 185 ? 8.796 18.830 -3.489 1.00 77.81 185 ASN A CA 1
ATOM 1553 C C . ASN A 1 185 ? 8.396 18.409 -2.060 1.00 77.81 185 ASN A C 1
ATOM 155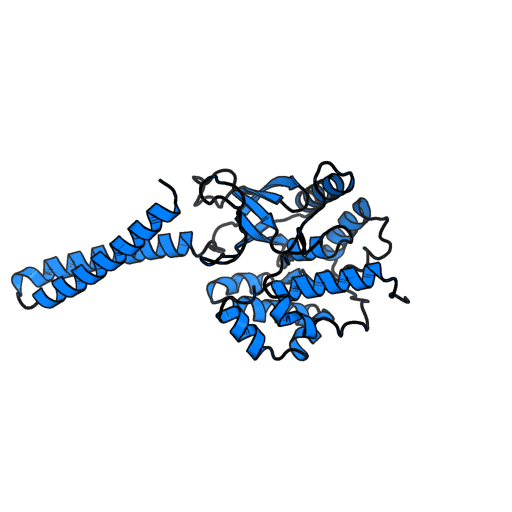5 O O . ASN A 1 185 ? 9.158 18.631 -1.120 1.00 77.81 185 ASN A O 1
ATOM 1559 N N . LYS A 1 186 ? 7.220 17.801 -1.876 1.00 80.31 186 LYS A N 1
ATOM 1560 C CA . LYS A 1 186 ? 6.773 17.233 -0.601 1.00 80.31 186 LYS A CA 1
ATOM 1561 C C . LYS A 1 186 ? 6.904 15.715 -0.621 1.00 80.31 186 LYS A C 1
ATOM 1563 O O . LYS A 1 186 ? 6.403 15.066 -1.538 1.00 80.31 186 LYS A O 1
ATOM 1568 N N . ASP A 1 187 ? 7.508 15.174 0.433 1.00 85.62 187 ASP A N 1
ATOM 1569 C CA . ASP A 1 187 ? 7.592 13.736 0.672 1.00 85.62 187 ASP A CA 1
ATOM 1570 C C . ASP A 1 187 ? 6.222 13.141 0.998 1.00 85.62 187 ASP A C 1
ATOM 1572 O O . ASP A 1 187 ? 5.539 13.582 1.924 1.00 85.62 187 ASP A O 1
ATOM 1576 N N . LEU A 1 188 ? 5.857 12.082 0.275 1.00 87.00 188 LEU A N 1
ATOM 1577 C CA . LEU A 1 188 ? 4.632 11.315 0.514 1.00 87.00 188 LEU A CA 1
ATOM 1578 C C . LEU A 1 188 ? 4.823 10.219 1.575 1.00 87.00 188 LEU A C 1
ATOM 1580 O O . LEU A 1 188 ? 3.843 9.715 2.122 1.00 87.00 188 LEU A O 1
ATOM 1584 N N . ILE A 1 189 ? 6.075 9.865 1.887 1.00 88.50 189 ILE A N 1
ATOM 1585 C CA . ILE A 1 189 ? 6.442 8.884 2.918 1.00 88.50 189 ILE A CA 1
ATOM 1586 C C . ILE A 1 189 ? 6.776 9.633 4.212 1.00 88.50 189 ILE A C 1
ATOM 1588 O O . ILE A 1 189 ? 7.836 10.253 4.333 1.00 88.50 189 ILE A O 1
ATOM 1592 N N . LYS A 1 190 ? 5.889 9.548 5.211 1.00 82.81 190 LYS A N 1
ATOM 1593 C CA . LYS A 1 190 ? 5.991 10.300 6.481 1.00 82.81 190 LYS A CA 1
ATOM 1594 C C . LYS A 1 190 ? 7.306 10.022 7.207 1.00 82.81 190 LYS A C 1
ATOM 1596 O O . LYS A 1 190 ? 7.952 10.936 7.727 1.00 82.81 190 LYS A O 1
ATOM 1601 N N . GLY A 1 191 ? 7.705 8.755 7.227 1.00 82.19 191 GLY A N 1
ATOM 1602 C CA . GLY A 1 191 ? 8.873 8.272 7.939 1.00 82.19 191 GLY A CA 1
ATOM 1603 C C . GLY A 1 191 ? 10.214 8.632 7.313 1.00 82.19 191 GLY A C 1
ATOM 1604 O O . GLY A 1 191 ? 11.232 8.409 7.967 1.00 82.19 191 GLY A O 1
ATOM 1605 N N . ARG A 1 192 ? 10.262 9.215 6.101 1.00 85.25 192 ARG A N 1
ATOM 1606 C CA . ARG A 1 192 ? 11.531 9.445 5.389 1.00 85.25 192 ARG A CA 1
ATOM 1607 C C . ARG A 1 192 ? 12.551 10.178 6.247 1.00 85.25 192 ARG A C 1
ATOM 1609 O O . ARG A 1 192 ? 13.655 9.680 6.430 1.00 85.25 192 ARG A O 1
ATOM 1616 N N . LYS A 1 193 ? 12.177 11.317 6.828 1.00 84.50 193 LYS A N 1
ATOM 1617 C CA . LYS A 1 193 ? 13.076 12.141 7.659 1.00 84.50 193 LYS A CA 1
ATOM 1618 C C . LYS A 1 193 ? 13.619 11.435 8.907 1.00 84.50 193 LYS A C 1
ATOM 1620 O O . LYS A 1 193 ? 14.537 11.943 9.532 1.00 84.50 193 LYS A O 1
ATOM 1625 N N . TYR A 1 194 ? 13.030 10.306 9.293 1.00 81.12 194 TYR A N 1
ATOM 1626 C CA . TYR A 1 194 ? 13.436 9.526 10.458 1.00 81.12 194 TYR A CA 1
ATOM 1627 C C . TYR A 1 194 ? 14.209 8.251 10.106 1.00 81.12 194 TYR A C 1
ATOM 1629 O O . TYR A 1 194 ? 14.789 7.648 11.005 1.00 81.12 194 TYR A O 1
ATOM 1637 N N . ILE A 1 195 ? 14.159 7.824 8.839 1.00 76.12 195 ILE A N 1
ATOM 1638 C CA . ILE A 1 195 ? 14.710 6.549 8.355 1.00 76.12 195 ILE A CA 1
ATOM 1639 C C . ILE A 1 195 ? 15.811 6.772 7.292 1.00 76.12 195 ILE A C 1
ATOM 1641 O O . ILE A 1 195 ? 16.535 5.838 6.961 1.00 76.12 195 ILE A O 1
ATOM 1645 N N . LYS A 1 196 ? 15.965 7.996 6.759 1.00 65.38 196 LYS A N 1
ATOM 1646 C CA . LYS A 1 196 ? 16.808 8.323 5.591 1.00 65.38 196 LYS A CA 1
ATOM 1647 C C . LYS A 1 196 ? 18.231 7.756 5.665 1.00 65.38 196 LYS A C 1
ATOM 1649 O O . LYS A 1 196 ? 18.652 7.097 4.720 1.00 65.38 196 LYS A O 1
ATOM 1654 N N . ASP A 1 197 ? 18.905 7.924 6.798 1.00 59.94 197 ASP A N 1
ATOM 1655 C CA . ASP A 1 197 ? 20.313 7.532 6.973 1.00 59.94 197 ASP A CA 1
ATOM 1656 C C . ASP A 1 197 ? 20.515 6.007 7.084 1.00 59.94 197 ASP A C 1
ATOM 1658 O O . ASP A 1 197 ? 21.638 5.513 7.076 1.00 59.94 197 ASP A O 1
ATOM 1662 N N . ILE A 1 198 ? 19.426 5.238 7.180 1.00 60.66 198 ILE A N 1
ATOM 1663 C CA . ILE A 1 198 ? 19.459 3.796 7.448 1.00 60.66 198 ILE A CA 1
ATOM 1664 C C . ILE A 1 198 ? 19.374 2.971 6.154 1.00 60.66 198 ILE A C 1
ATOM 1666 O O . ILE A 1 198 ? 19.856 1.843 6.094 1.00 60.66 198 ILE A O 1
ATOM 1670 N N . VAL A 1 199 ? 18.768 3.521 5.097 1.00 57.56 199 VAL A N 1
ATOM 1671 C CA . VAL A 1 199 ? 18.503 2.779 3.847 1.00 57.56 199 VAL A CA 1
ATOM 1672 C C . VAL A 1 199 ? 19.583 3.035 2.781 1.00 57.56 199 VAL A C 1
ATOM 1674 O O . VAL A 1 199 ? 19.694 2.270 1.825 1.00 57.56 199 VAL A O 1
ATOM 1677 N N . GLU A 1 200 ? 20.393 4.090 2.924 1.00 53.12 200 GLU A N 1
ATOM 1678 C CA . GLU A 1 200 ? 21.496 4.438 2.006 1.00 53.12 200 GLU A CA 1
ATOM 1679 C C . GLU A 1 200 ? 22.646 3.401 1.878 1.00 53.12 200 GLU A C 1
ATOM 1681 O O . GLU A 1 200 ? 23.230 3.339 0.796 1.00 53.12 200 GLU A O 1
ATOM 1686 N N . PRO A 1 201 ? 22.970 2.532 2.863 1.00 49.53 201 PRO A N 1
ATOM 1687 C CA . PRO A 1 201 ? 24.097 1.591 2.747 1.00 49.53 201 PRO A CA 1
ATOM 1688 C C . PRO A 1 201 ? 23.917 0.388 1.795 1.00 49.53 201 PRO A C 1
ATOM 1690 O O . PRO A 1 201 ? 24.847 -0.402 1.639 1.00 49.53 201 PRO A O 1
ATOM 1693 N N . PHE A 1 202 ? 22.757 0.189 1.159 1.00 55.09 202 PHE A N 1
ATOM 1694 C CA . PHE A 1 202 ? 22.420 -1.056 0.438 1.00 55.09 202 PHE A CA 1
ATOM 1695 C C . PHE A 1 202 ? 22.997 -1.177 -0.992 1.00 55.09 202 PHE A C 1
ATOM 1697 O O . PHE A 1 202 ? 22.329 -1.634 -1.915 1.00 55.09 202 PHE A O 1
ATOM 1704 N N . ASN A 1 203 ? 24.267 -0.815 -1.188 1.00 51.84 203 ASN A N 1
ATOM 1705 C CA . ASN A 1 203 ? 24.942 -0.883 -2.495 1.00 51.84 203 ASN A CA 1
ATOM 1706 C C . ASN A 1 203 ? 25.458 -2.283 -2.875 1.00 51.84 203 ASN A C 1
ATOM 1708 O O . ASN A 1 203 ? 26.084 -2.449 -3.924 1.00 51.84 203 ASN A O 1
ATOM 1712 N N . HIS A 1 204 ? 25.251 -3.300 -2.038 1.00 49.84 204 HIS A N 1
ATOM 1713 C CA . HIS A 1 204 ? 25.856 -4.613 -2.236 1.00 49.84 204 HIS A CA 1
ATOM 1714 C C . HIS A 1 204 ? 24.787 -5.709 -2.276 1.00 49.84 204 HIS A C 1
ATOM 1716 O O . HIS A 1 204 ? 24.192 -6.049 -1.260 1.00 49.84 204 HIS A O 1
ATOM 1722 N N . TYR A 1 205 ? 24.620 -6.274 -3.478 1.00 50.66 205 TYR A N 1
ATOM 1723 C CA . TYR A 1 205 ? 23.825 -7.453 -3.842 1.00 50.66 205 TYR A CA 1
ATOM 1724 C C . TYR A 1 205 ? 22.308 -7.280 -3.928 1.00 50.66 205 TYR A C 1
ATOM 1726 O O . TYR A 1 205 ? 21.603 -7.323 -2.926 1.00 50.66 205 TYR A O 1
ATOM 1734 N N . ILE A 1 206 ? 21.777 -7.283 -5.158 1.00 53.03 206 ILE A N 1
ATOM 1735 C CA . ILE A 1 206 ? 20.362 -7.607 -5.389 1.00 53.03 206 ILE A CA 1
ATOM 1736 C C . ILE A 1 206 ? 20.236 -8.620 -6.531 1.00 53.03 206 ILE A C 1
ATOM 1738 O O . ILE A 1 206 ? 19.690 -8.347 -7.591 1.00 53.03 206 ILE A O 1
ATOM 1742 N N . LYS A 1 207 ? 20.730 -9.839 -6.284 1.00 52.22 207 LYS A N 1
ATOM 1743 C CA . LYS A 1 207 ? 20.129 -11.048 -6.863 1.00 52.22 207 LYS A CA 1
ATOM 1744 C C . LYS A 1 207 ? 19.266 -11.671 -5.768 1.00 52.22 207 LYS A C 1
ATOM 1746 O O . LYS A 1 207 ? 19.701 -12.595 -5.088 1.00 52.22 207 LYS A O 1
ATOM 1751 N N . CYS A 1 208 ? 18.061 -11.137 -5.538 1.00 55.53 208 CYS A N 1
ATOM 1752 C CA . CYS A 1 208 ? 17.089 -11.914 -4.770 1.00 55.53 208 CYS A CA 1
ATOM 1753 C C . CYS A 1 208 ? 16.587 -13.029 -5.674 1.00 55.53 208 CYS A C 1
ATOM 1755 O O . CYS A 1 208 ? 15.812 -12.784 -6.598 1.00 55.53 208 CYS A O 1
ATOM 1757 N N . ASN A 1 209 ? 17.005 -14.258 -5.390 1.00 51.94 209 ASN A N 1
ATOM 1758 C CA . ASN A 1 209 ? 16.388 -15.424 -5.994 1.00 51.94 209 ASN A CA 1
ATOM 1759 C C . ASN A 1 209 ? 15.081 -15.736 -5.254 1.00 51.94 209 ASN A C 1
ATOM 1761 O O . ASN A 1 209 ? 14.978 -16.714 -4.515 1.00 51.94 209 ASN A O 1
ATOM 1765 N N . CYS A 1 210 ? 14.102 -14.841 -5.386 1.00 59.81 210 CYS A N 1
ATOM 1766 C CA . CYS A 1 210 ? 12.781 -15.037 -4.819 1.00 59.81 210 CYS A CA 1
ATOM 1767 C C . CYS A 1 210 ? 12.017 -16.018 -5.739 1.00 59.81 210 CYS A C 1
ATOM 1769 O O . CYS A 1 210 ? 11.172 -15.616 -6.538 1.00 59.81 210 CYS A O 1
ATOM 1771 N N . ASN A 1 211 ? 12.400 -17.297 -5.706 1.00 52.41 211 ASN A N 1
ATOM 1772 C CA . ASN A 1 211 ? 11.817 -18.352 -6.533 1.00 52.41 211 ASN A CA 1
ATOM 1773 C C . ASN A 1 211 ? 10.561 -18.907 -5.860 1.00 52.41 211 ASN A C 1
ATOM 1775 O O . ASN A 1 211 ? 10.623 -19.874 -5.105 1.00 52.41 211 ASN A O 1
ATOM 1779 N N . SER A 1 212 ? 9.413 -18.302 -6.149 1.00 60.56 212 SER A N 1
ATOM 1780 C CA . SER A 1 212 ? 8.133 -18.998 -6.033 1.00 60.56 212 SER A CA 1
ATOM 1781 C C . SER A 1 212 ? 7.368 -18.853 -7.345 1.00 60.56 212 SER A C 1
ATOM 1783 O O . SER A 1 212 ? 7.437 -17.806 -7.988 1.00 60.56 212 SER A O 1
ATOM 1785 N N . GLU A 1 213 ? 6.657 -19.905 -7.757 1.00 59.50 213 GLU A N 1
ATOM 1786 C CA . GLU A 1 213 ? 5.861 -19.913 -8.997 1.00 59.50 213 GLU A CA 1
ATOM 1787 C C . GLU A 1 213 ? 4.881 -18.732 -9.053 1.00 59.50 213 GLU A C 1
ATOM 1789 O O . GLU A 1 213 ? 4.690 -18.122 -10.098 1.00 59.50 213 GLU A O 1
ATOM 1794 N N . PHE A 1 214 ? 4.340 -18.327 -7.903 1.00 61.56 214 PHE A N 1
ATOM 1795 C CA . PHE A 1 214 ? 3.463 -17.166 -7.792 1.00 61.56 214 PHE A CA 1
ATOM 1796 C C . PHE A 1 214 ? 4.161 -15.836 -8.139 1.00 61.56 214 PHE A C 1
ATOM 1798 O O . PHE A 1 214 ? 3.594 -14.982 -8.823 1.00 61.56 214 PHE A O 1
ATOM 1805 N N . LEU A 1 215 ? 5.407 -15.650 -7.696 1.00 71.56 215 LEU A N 1
ATOM 1806 C CA . LEU A 1 215 ? 6.181 -14.455 -8.030 1.00 71.56 215 LEU A CA 1
ATOM 1807 C C . LEU A 1 215 ? 6.449 -14.359 -9.538 1.00 71.56 215 LEU A C 1
ATOM 1809 O O . LEU A 1 215 ? 6.643 -13.253 -10.038 1.00 71.56 215 LEU A O 1
ATOM 1813 N N . ASN A 1 216 ? 6.395 -15.478 -10.269 1.00 76.06 216 ASN A N 1
ATOM 1814 C CA . ASN A 1 216 ? 6.499 -15.469 -11.726 1.00 76.06 216 ASN A CA 1
ATOM 1815 C C . ASN A 1 216 ? 5.265 -14.843 -12.381 1.00 76.06 216 ASN A C 1
ATOM 1817 O O . ASN A 1 216 ? 5.444 -14.041 -13.284 1.00 76.06 216 ASN A O 1
ATOM 1821 N N . GLY A 1 217 ? 4.048 -15.082 -11.876 1.00 84.19 217 GLY A N 1
ATOM 1822 C CA . GLY A 1 217 ? 2.839 -14.446 -12.418 1.00 84.19 217 GLY A CA 1
ATOM 1823 C C . GLY A 1 217 ? 2.889 -12.915 -12.335 1.00 84.19 217 GLY A C 1
ATOM 1824 O O . GLY A 1 217 ? 2.617 -12.222 -13.312 1.00 84.19 217 GLY A O 1
ATOM 1825 N N . VAL A 1 218 ? 3.334 -12.362 -11.199 1.00 87.19 218 VAL A N 1
ATOM 1826 C CA . VAL A 1 218 ? 3.541 -10.906 -11.068 1.00 87.19 218 VAL A CA 1
ATOM 1827 C C . VAL A 1 218 ? 4.635 -10.419 -12.024 1.00 87.19 218 VAL A C 1
ATOM 1829 O O . VAL A 1 218 ? 4.432 -9.409 -12.692 1.00 87.19 218 VAL A O 1
ATOM 1832 N N . LYS A 1 219 ? 5.762 -11.137 -12.135 1.00 85.44 219 LYS A N 1
ATOM 1833 C CA . LYS A 1 219 ? 6.860 -10.788 -13.057 1.00 85.44 219 LYS A CA 1
ATOM 1834 C C . LYS A 1 219 ? 6.431 -10.816 -14.523 1.00 85.44 219 LYS A C 1
ATOM 1836 O O . LYS A 1 219 ? 6.790 -9.910 -15.265 1.00 85.44 219 LYS A O 1
ATOM 1841 N N . GLU A 1 220 ? 5.664 -11.818 -14.938 1.00 88.06 220 GLU A N 1
ATOM 1842 C CA . GLU A 1 220 ? 5.144 -11.950 -16.300 1.00 88.06 220 GLU A CA 1
ATOM 1843 C C . GLU A 1 220 ? 4.222 -10.782 -16.646 1.00 88.06 220 GLU A C 1
ATOM 1845 O O . GLU A 1 220 ? 4.380 -10.157 -17.697 1.00 88.06 220 GLU A O 1
ATOM 1850 N N . ILE A 1 221 ? 3.304 -10.430 -15.736 1.00 91.50 221 ILE A N 1
ATOM 1851 C CA . ILE A 1 221 ? 2.458 -9.246 -15.896 1.00 91.50 221 ILE A CA 1
ATOM 1852 C C . ILE A 1 221 ? 3.346 -8.001 -15.999 1.00 91.50 221 ILE A C 1
ATOM 1854 O O . ILE A 1 221 ? 3.209 -7.254 -16.960 1.00 91.50 221 ILE A O 1
ATOM 1858 N N . SER A 1 222 ? 4.298 -7.796 -15.084 1.00 90.44 222 SER A N 1
ATOM 1859 C CA . SER A 1 222 ? 5.233 -6.663 -15.124 1.00 90.44 222 SER A CA 1
ATOM 1860 C C . SER A 1 222 ? 5.988 -6.554 -16.447 1.00 90.44 222 SER A C 1
ATOM 1862 O O . SER A 1 222 ? 6.021 -5.478 -17.039 1.00 90.44 222 SER A O 1
ATOM 1864 N N . TYR A 1 223 ? 6.555 -7.655 -16.940 1.00 89.19 223 TYR A N 1
ATOM 1865 C CA . TYR A 1 223 ? 7.349 -7.677 -18.164 1.00 89.19 223 TYR A CA 1
ATOM 1866 C C . TYR A 1 223 ? 6.543 -7.195 -19.376 1.00 89.19 223 TYR A C 1
ATOM 1868 O O . TYR A 1 223 ? 7.022 -6.351 -20.122 1.00 89.19 223 TYR A O 1
ATOM 1876 N N . ARG A 1 224 ? 5.277 -7.610 -19.521 1.00 91.31 224 ARG A N 1
ATOM 1877 C CA . ARG A 1 224 ? 4.420 -7.173 -20.644 1.00 91.31 224 ARG A CA 1
ATOM 1878 C C . ARG A 1 224 ? 4.182 -5.663 -20.702 1.00 91.31 224 ARG A C 1
ATOM 1880 O O . ARG A 1 224 ? 3.954 -5.127 -21.780 1.00 91.31 224 ARG A O 1
ATOM 1887 N N . PHE A 1 225 ? 4.173 -4.986 -19.555 1.00 91.62 225 PHE A N 1
ATOM 1888 C CA . PHE A 1 225 ? 3.914 -3.543 -19.483 1.00 91.62 225 PHE A CA 1
ATOM 1889 C C . PHE A 1 225 ? 5.197 -2.713 -19.456 1.00 91.62 225 PHE A C 1
ATOM 1891 O O . PHE A 1 225 ? 5.177 -1.533 -19.801 1.00 91.62 225 PHE A O 1
ATOM 1898 N N . PHE A 1 226 ? 6.304 -3.313 -19.033 1.00 88.94 226 PHE A N 1
ATOM 1899 C CA . PHE A 1 226 ? 7.512 -2.596 -18.651 1.00 88.94 226 PHE A CA 1
ATOM 1900 C C . PHE A 1 226 ? 8.785 -3.246 -19.207 1.00 88.94 226 PHE A C 1
ATOM 1902 O O . PHE A 1 226 ? 9.853 -3.099 -18.618 1.00 88.94 226 PHE A O 1
ATOM 1909 N N . GLU A 1 227 ? 8.679 -3.950 -20.339 1.00 83.88 227 GLU A N 1
ATOM 1910 C CA . GLU A 1 227 ? 9.790 -4.642 -21.017 1.00 83.88 227 GLU A CA 1
ATOM 1911 C C . GLU A 1 227 ? 10.989 -3.730 -21.311 1.00 83.88 227 GLU A C 1
ATOM 1913 O O . GLU A 1 227 ? 12.127 -4.189 -21.307 1.00 83.88 227 GLU A O 1
ATOM 1918 N N . GLU A 1 228 ? 10.744 -2.429 -21.505 1.00 81.31 228 GLU A N 1
ATOM 1919 C CA . GLU A 1 228 ? 11.788 -1.421 -21.721 1.00 81.31 228 GLU A CA 1
ATOM 1920 C C . GLU A 1 228 ? 12.724 -1.247 -20.513 1.00 81.31 228 GLU A C 1
ATOM 1922 O O . GLU A 1 228 ? 13.809 -0.685 -20.646 1.00 81.31 228 GLU A O 1
ATOM 1927 N N . TYR A 1 229 ? 12.334 -1.744 -19.336 1.00 76.31 229 TYR A N 1
ATOM 1928 C CA . TYR A 1 229 ? 13.187 -1.809 -18.159 1.00 76.31 229 TYR A CA 1
ATOM 1929 C C . TYR A 1 229 ? 13.778 -3.219 -18.049 1.00 76.31 229 TYR A C 1
ATOM 1931 O O . TYR A 1 229 ? 13.207 -4.093 -17.402 1.00 76.31 229 TYR A O 1
ATOM 1939 N N . GLU A 1 230 ? 14.954 -3.444 -18.643 1.00 68.25 230 GLU A N 1
ATOM 1940 C CA . GLU A 1 230 ? 15.628 -4.761 -18.695 1.00 68.25 230 GLU A CA 1
ATOM 1941 C C . GLU A 1 230 ? 15.724 -5.462 -17.326 1.00 68.25 230 GLU A C 1
ATOM 1943 O O . GLU A 1 230 ? 15.633 -6.686 -17.199 1.00 68.25 230 GLU A O 1
ATOM 1948 N N . LEU A 1 231 ? 15.874 -4.665 -16.271 1.00 70.12 231 LEU A N 1
ATOM 1949 C CA . LEU A 1 231 ? 16.042 -5.124 -14.900 1.00 70.12 231 LEU A CA 1
ATOM 1950 C C . LEU A 1 231 ? 14.714 -5.352 -14.148 1.00 70.12 231 LEU A C 1
ATOM 1952 O O . LEU A 1 231 ? 14.732 -5.726 -12.975 1.00 70.12 231 LEU A O 1
ATOM 1956 N N . ILE A 1 232 ? 13.556 -5.199 -14.799 1.00 71.25 232 ILE A N 1
ATOM 1957 C CA . ILE A 1 232 ? 12.239 -5.417 -14.178 1.00 71.25 232 ILE A CA 1
ATOM 1958 C C . ILE A 1 232 ? 12.025 -6.869 -13.730 1.00 71.25 232 ILE A C 1
ATOM 1960 O O . ILE A 1 232 ? 11.325 -7.136 -12.755 1.00 71.25 232 ILE A O 1
ATOM 1964 N N . ASN A 1 233 ? 12.727 -7.812 -14.361 1.00 68.25 233 ASN A N 1
ATOM 1965 C CA . ASN A 1 233 ? 12.748 -9.220 -13.957 1.00 68.25 233 ASN A CA 1
ATOM 1966 C C . ASN A 1 233 ? 13.427 -9.452 -12.592 1.00 68.25 233 ASN A C 1
ATOM 1968 O O . ASN A 1 233 ? 13.259 -10.514 -11.984 1.00 68.25 233 ASN A O 1
ATOM 1972 N N . TRP A 1 234 ? 14.160 -8.453 -12.093 1.00 73.06 234 TRP A N 1
ATOM 1973 C CA . TRP A 1 234 ? 14.902 -8.484 -10.833 1.00 73.06 234 TRP A CA 1
ATOM 1974 C C . TRP A 1 234 ? 14.207 -7.714 -9.704 1.00 73.06 234 TRP A C 1
ATOM 1976 O O . TRP A 1 234 ? 14.828 -7.485 -8.662 1.00 73.06 234 TRP A O 1
ATOM 1986 N N . ILE A 1 235 ? 12.929 -7.331 -9.872 1.00 79.00 235 ILE A N 1
ATOM 1987 C CA . ILE A 1 235 ? 12.133 -6.754 -8.780 1.00 79.00 235 ILE A CA 1
ATOM 1988 C C . ILE A 1 235 ? 12.201 -7.695 -7.561 1.00 79.00 235 ILE A C 1
ATOM 1990 O O . ILE A 1 235 ? 11.864 -8.881 -7.675 1.00 79.00 235 ILE A O 1
ATOM 1994 N N . PRO A 1 236 ? 12.599 -7.200 -6.372 1.00 81.44 236 PRO A N 1
ATOM 1995 C CA . PRO A 1 236 ? 12.750 -8.007 -5.174 1.00 81.44 236 PRO A CA 1
ATOM 1996 C C . PRO A 1 236 ? 11.375 -8.223 -4.548 1.00 81.44 236 PRO A C 1
ATOM 1998 O O . PRO A 1 236 ? 11.050 -7.647 -3.514 1.00 81.44 236 PRO A O 1
ATOM 2001 N N . LEU A 1 237 ? 10.544 -9.058 -5.171 1.00 84.81 237 LEU A N 1
ATOM 2002 C CA . LEU A 1 237 ? 9.158 -9.239 -4.735 1.00 84.81 237 LEU A CA 1
ATOM 2003 C C . LEU A 1 237 ? 9.046 -9.756 -3.288 1.00 84.81 237 LEU A C 1
ATOM 2005 O O . LEU A 1 237 ? 8.063 -9.467 -2.617 1.00 84.81 237 LEU A O 1
ATOM 2009 N N . CYS A 1 238 ? 10.079 -10.419 -2.758 1.00 82.56 238 CYS A N 1
ATOM 2010 C CA . CYS A 1 238 ? 10.178 -10.772 -1.335 1.00 82.56 238 CYS A CA 1
ATOM 2011 C C . CYS A 1 238 ? 10.111 -9.571 -0.366 1.00 82.56 238 CYS A C 1
ATOM 2013 O O . CYS A 1 238 ? 9.807 -9.766 0.805 1.00 82.56 238 CYS A O 1
ATOM 2015 N N . LEU A 1 239 ? 10.392 -8.341 -0.818 1.00 86.06 239 LEU A N 1
ATOM 2016 C CA . LEU A 1 239 ? 10.299 -7.116 -0.014 1.00 86.06 239 LEU A CA 1
ATOM 2017 C C . LEU A 1 239 ? 8.846 -6.661 0.191 1.00 86.06 239 LEU A C 1
ATOM 2019 O O . LEU A 1 239 ? 8.529 -5.987 1.166 1.00 86.06 239 LEU A O 1
ATOM 2023 N N . ILE A 1 240 ? 7.964 -7.012 -0.741 1.00 89.56 240 ILE A N 1
ATOM 2024 C CA . ILE A 1 240 ? 6.575 -6.540 -0.792 1.00 89.56 240 ILE A CA 1
ATOM 2025 C C . ILE A 1 240 ? 5.572 -7.687 -0.648 1.00 89.56 240 ILE A C 1
ATOM 2027 O O . ILE A 1 240 ? 4.380 -7.496 -0.882 1.00 89.56 240 ILE A O 1
ATOM 2031 N N . TYR A 1 241 ? 6.049 -8.879 -0.299 1.00 87.88 241 TYR A N 1
ATOM 2032 C CA . TYR A 1 241 ? 5.233 -10.071 -0.149 1.00 87.88 241 TYR A CA 1
ATOM 2033 C C . TYR A 1 241 ? 5.301 -10.566 1.292 1.00 87.88 241 TYR A C 1
ATOM 2035 O O . TYR A 1 241 ? 6.381 -10.759 1.846 1.00 87.88 241 TYR A O 1
ATOM 2043 N N . PHE A 1 242 ? 4.137 -10.740 1.907 1.00 85.31 242 PHE A N 1
ATOM 2044 C CA . PHE A 1 242 ? 4.004 -10.974 3.342 1.00 85.31 242 PHE A CA 1
ATOM 2045 C C . PHE A 1 242 ? 3.160 -12.213 3.609 1.00 85.31 242 PHE A C 1
ATOM 2047 O O . PHE A 1 242 ? 2.121 -12.403 2.976 1.00 85.31 242 PHE A O 1
ATOM 2054 N N . ASN A 1 243 ? 3.561 -13.032 4.582 1.00 81.06 243 ASN A N 1
ATOM 2055 C CA . ASN A 1 243 ? 2.741 -14.155 5.020 1.00 81.06 243 ASN A CA 1
ATOM 2056 C C . ASN A 1 243 ? 1.403 -13.644 5.577 1.00 81.06 243 ASN A C 1
ATOM 2058 O O . ASN A 1 243 ? 1.353 -12.659 6.323 1.00 81.06 243 ASN A O 1
ATOM 2062 N N . LYS A 1 244 ? 0.303 -14.340 5.267 1.00 77.69 244 LYS A N 1
ATOM 2063 C CA . LYS A 1 244 ? -1.034 -13.945 5.719 1.00 77.69 244 LYS A CA 1
ATOM 2064 C C . LYS A 1 244 ? -1.177 -13.851 7.235 1.00 77.69 244 LYS A C 1
ATOM 2066 O O . LYS A 1 244 ? -2.024 -13.104 7.727 1.00 77.69 244 LYS A O 1
ATOM 2071 N N . ASN A 1 245 ? -0.357 -14.584 7.979 1.00 71.56 245 ASN A N 1
ATOM 2072 C CA . ASN A 1 245 ? -0.374 -14.560 9.435 1.00 71.56 245 ASN A CA 1
ATOM 2073 C C . ASN A 1 245 ? 0.044 -13.200 10.012 1.00 71.56 245 ASN A C 1
ATOM 2075 O O . ASN A 1 245 ? -0.551 -12.801 11.009 1.00 71.56 245 ASN A O 1
ATOM 2079 N N . ILE A 1 246 ? 0.910 -12.425 9.338 1.00 67.50 246 ILE A N 1
ATOM 2080 C CA . ILE A 1 246 ? 1.232 -11.050 9.770 1.00 67.50 246 ILE A CA 1
ATOM 2081 C C . ILE A 1 246 ? -0.042 -10.218 9.860 1.00 67.50 246 ILE A C 1
ATOM 2083 O O . ILE A 1 246 ? -0.236 -9.458 10.809 1.00 67.50 246 ILE A O 1
ATOM 2087 N N . LEU A 1 247 ? -0.949 -10.389 8.886 1.00 58.91 247 LEU A N 1
ATOM 2088 C CA . LEU A 1 247 ? -2.165 -9.590 8.858 1.00 58.91 247 LEU A CA 1
ATOM 2089 C C . LEU A 1 247 ? -3.280 -10.117 9.799 1.00 58.91 247 LEU A C 1
ATOM 2091 O O . LEU A 1 247 ? -4.263 -9.416 10.050 1.00 58.91 247 LEU A O 1
ATOM 2095 N N . LYS A 1 248 ? -3.145 -11.329 10.365 1.00 58.31 248 LYS A N 1
ATOM 2096 C CA . LYS A 1 248 ? -4.051 -11.829 11.424 1.00 58.31 248 LYS A CA 1
ATOM 2097 C C . LYS A 1 248 ? -3.787 -11.140 12.766 1.00 58.31 248 LYS A C 1
ATOM 2099 O O . LYS A 1 248 ? -4.720 -10.943 13.542 1.00 58.31 248 LYS A O 1
ATOM 2104 N N . GLU A 1 249 ? -2.547 -10.720 12.996 1.00 53.03 249 GLU A N 1
ATOM 2105 C CA . GLU A 1 249 ? -2.082 -10.064 14.223 1.00 53.03 249 GLU A CA 1
ATOM 2106 C C . GLU A 1 249 ? -2.236 -8.524 14.185 1.00 53.03 249 GLU A C 1
ATOM 2108 O O . GLU A 1 249 ? -1.869 -7.808 15.112 1.00 53.03 249 GLU A O 1
ATOM 2113 N N . LEU A 1 250 ? -2.867 -7.957 13.150 1.00 51.31 250 LEU A N 1
ATOM 2114 C CA . LEU A 1 250 ? -3.065 -6.496 13.019 1.00 51.31 250 LEU A CA 1
ATOM 2115 C C . LEU A 1 250 ? -4.104 -5.920 13.981 1.00 51.31 250 LEU A C 1
ATOM 2117 O O . LEU A 1 250 ? -4.301 -4.707 14.026 1.00 51.31 250 LEU A O 1
ATOM 2121 N N . ARG A 1 251 ? -4.794 -6.782 14.731 1.00 50.81 251 ARG A N 1
ATOM 2122 C CA . ARG A 1 251 ? -5.726 -6.363 15.783 1.00 50.81 251 ARG A CA 1
ATOM 2123 C C . ARG A 1 251 ? -5.002 -5.836 17.019 1.00 50.81 251 ARG A C 1
ATOM 2125 O O . ARG A 1 251 ? -5.641 -5.186 17.836 1.00 50.81 251 ARG A O 1
ATOM 2132 N N . THR A 1 252 ? -3.703 -6.120 17.165 1.00 56.09 252 THR A N 1
ATOM 2133 C CA . THR A 1 252 ? -2.988 -5.895 18.427 1.00 56.09 252 THR A CA 1
ATOM 2134 C C . THR A 1 252 ? -2.232 -4.567 18.513 1.00 56.09 252 THR A C 1
ATOM 2136 O O . THR A 1 252 ? -2.397 -3.877 19.511 1.00 56.09 252 THR A O 1
ATOM 2139 N N . SER A 1 253 ? -1.427 -4.158 17.520 1.00 69.69 253 SER A N 1
ATOM 2140 C CA . SER A 1 253 ? -0.782 -2.822 17.485 1.00 69.69 253 SER A CA 1
ATOM 2141 C C . SER A 1 253 ? 0.047 -2.607 16.212 1.00 69.69 253 SER A C 1
ATOM 2143 O O . SER A 1 253 ? 0.534 -3.580 15.646 1.00 69.69 253 SER A O 1
ATOM 2145 N N . SER A 1 254 ? 0.311 -1.349 15.816 1.00 74.44 254 SER A N 1
ATOM 2146 C CA . SER A 1 254 ? 1.238 -0.999 14.715 1.00 74.44 254 SER A CA 1
ATOM 2147 C C . SER A 1 254 ? 2.650 -1.575 14.888 1.00 74.44 254 SER A C 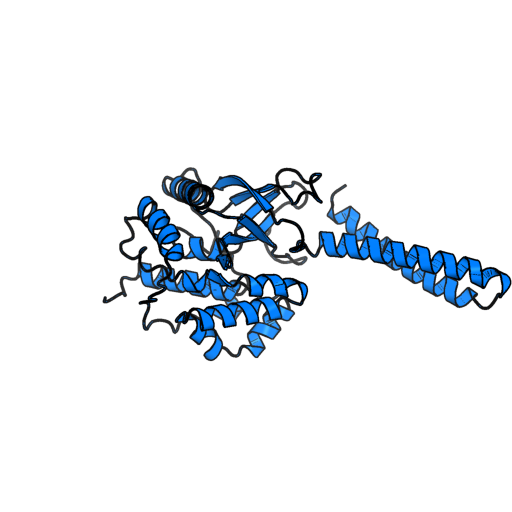1
ATOM 2149 O O . SER A 1 254 ? 3.329 -1.846 13.901 1.00 74.44 254 SER A O 1
ATOM 2151 N N . LYS A 1 255 ? 3.085 -1.787 16.136 1.00 77.19 255 LYS A N 1
ATOM 2152 C CA . LYS A 1 255 ? 4.349 -2.452 16.468 1.00 77.19 255 LYS A CA 1
ATOM 2153 C C . LYS A 1 255 ? 4.353 -3.913 16.013 1.00 77.19 255 LYS A C 1
ATOM 2155 O O . LYS A 1 255 ? 5.283 -4.317 15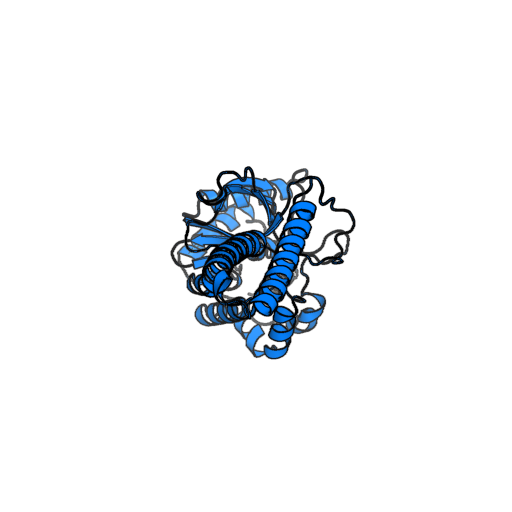.327 1.00 77.19 255 LYS A O 1
ATOM 2160 N N . VAL A 1 256 ? 3.299 -4.663 16.335 1.00 76.81 256 VAL A N 1
ATOM 2161 C CA . VAL A 1 256 ? 3.168 -6.075 15.938 1.00 76.81 256 VAL A CA 1
ATOM 2162 C C . VAL A 1 256 ? 3.132 -6.210 14.412 1.00 76.81 256 VAL A C 1
ATOM 2164 O O . VAL A 1 256 ? 3.760 -7.110 13.866 1.00 76.81 256 VAL A O 1
ATOM 2167 N N . ILE A 1 257 ? 2.486 -5.266 13.710 1.00 78.75 257 ILE A N 1
ATOM 2168 C CA . ILE A 1 257 ? 2.515 -5.202 12.235 1.00 78.75 257 ILE A CA 1
ATOM 2169 C C . ILE A 1 257 ? 3.958 -5.128 11.736 1.00 78.75 257 ILE A C 1
ATOM 2171 O O . ILE A 1 257 ? 4.372 -5.925 10.899 1.00 78.75 257 ILE A O 1
ATOM 2175 N N . PHE A 1 258 ? 4.717 -4.166 12.260 1.00 83.06 258 PHE A N 1
ATOM 2176 C CA . PHE A 1 258 ? 6.093 -3.929 11.850 1.00 83.06 258 PHE A CA 1
ATOM 2177 C C . PHE A 1 258 ? 6.991 -5.137 12.144 1.00 83.06 258 PHE A C 1
ATOM 2179 O O . PHE A 1 258 ? 7.713 -5.590 11.261 1.00 83.06 258 PHE A O 1
ATOM 2186 N N . GLU A 1 259 ? 6.905 -5.707 13.347 1.00 81.44 259 GLU A N 1
ATOM 2187 C CA . GLU A 1 259 ? 7.658 -6.908 13.733 1.00 81.44 259 GLU A CA 1
ATOM 2188 C C . GLU A 1 259 ? 7.315 -8.106 12.837 1.00 81.44 259 GLU A C 1
ATOM 2190 O O . GLU A 1 259 ? 8.215 -8.783 12.337 1.00 81.44 259 GLU A O 1
ATOM 2195 N N . GLY A 1 260 ? 6.027 -8.325 12.557 1.00 82.00 260 GLY A N 1
ATOM 2196 C CA . GLY A 1 260 ? 5.578 -9.367 11.641 1.00 82.00 260 GLY A CA 1
ATOM 2197 C C . GLY A 1 260 ? 6.145 -9.179 10.235 1.00 82.00 260 GLY A C 1
ATOM 2198 O O . GLY A 1 260 ? 6.673 -10.127 9.658 1.00 82.00 260 GLY A O 1
ATOM 2199 N N . MET A 1 261 ? 6.124 -7.954 9.702 1.00 83.94 261 MET A N 1
ATOM 2200 C CA . MET A 1 261 ? 6.717 -7.655 8.395 1.00 83.94 261 MET A CA 1
ATOM 2201 C C . MET A 1 261 ? 8.210 -7.979 8.349 1.00 83.94 261 MET A C 1
ATOM 2203 O O . MET A 1 261 ? 8.651 -8.640 7.410 1.00 83.94 261 MET A O 1
ATOM 2207 N N . ILE A 1 262 ? 8.977 -7.566 9.365 1.00 82.81 262 ILE A N 1
ATOM 2208 C CA . ILE A 1 262 ? 10.403 -7.902 9.470 1.00 82.81 262 ILE A CA 1
ATOM 2209 C C . ILE A 1 262 ? 10.608 -9.421 9.497 1.00 82.81 262 ILE A C 1
ATOM 2211 O O . ILE A 1 262 ? 11.490 -9.932 8.803 1.00 82.81 262 ILE A O 1
ATOM 2215 N N . ASN A 1 263 ? 9.777 -10.155 10.238 1.00 81.19 263 ASN A N 1
ATOM 2216 C CA . ASN A 1 263 ? 9.851 -11.613 10.284 1.00 81.19 263 ASN A CA 1
ATOM 2217 C C . ASN A 1 263 ? 9.587 -12.249 8.914 1.00 81.19 263 ASN A C 1
ATOM 2219 O O . ASN A 1 263 ? 10.349 -13.128 8.520 1.00 81.19 263 ASN A O 1
ATOM 2223 N N . SER A 1 264 ? 8.613 -11.772 8.129 1.00 81.62 264 SER A N 1
ATOM 2224 C CA . SER A 1 264 ? 8.448 -12.289 6.762 1.00 81.62 264 SER A CA 1
ATOM 2225 C C . SER A 1 264 ? 9.629 -11.973 5.855 1.00 81.62 264 SER A C 1
ATOM 2227 O O . SER A 1 264 ? 10.005 -12.832 5.063 1.00 81.62 264 SER A O 1
ATOM 2229 N N . LEU A 1 265 ? 10.273 -10.806 5.981 1.00 80.31 265 LEU A N 1
ATOM 2230 C CA . LEU A 1 265 ? 11.505 -10.549 5.225 1.00 80.31 265 LEU A CA 1
ATOM 2231 C C . LEU A 1 265 ? 12.580 -11.602 5.551 1.00 80.31 265 LEU A C 1
ATOM 2233 O O . LEU A 1 265 ? 13.252 -12.090 4.642 1.00 80.31 265 LEU A O 1
ATOM 2237 N N . LYS A 1 266 ? 12.707 -11.997 6.825 1.00 78.38 266 LYS A N 1
ATOM 2238 C CA . LYS A 1 266 ? 13.628 -13.060 7.266 1.00 78.38 266 LYS A CA 1
ATOM 2239 C C . LYS A 1 266 ? 13.229 -14.430 6.713 1.00 78.38 266 LYS A C 1
ATOM 2241 O O . LYS A 1 266 ? 14.079 -15.128 6.163 1.00 78.38 266 LYS A O 1
ATOM 2246 N N . GLU A 1 267 ? 11.950 -14.794 6.797 1.00 78.94 267 GLU A N 1
ATOM 2247 C CA . GLU A 1 267 ? 11.414 -16.058 6.264 1.00 78.94 267 GLU A CA 1
ATOM 2248 C C . GLU A 1 267 ? 11.667 -16.200 4.759 1.00 78.94 267 GLU A C 1
ATOM 2250 O O . GLU A 1 267 ? 12.133 -17.243 4.299 1.00 78.94 267 GLU A O 1
ATOM 2255 N N . PHE A 1 268 ? 11.440 -15.129 3.994 1.00 75.94 268 PHE A N 1
ATOM 2256 C CA . PHE A 1 268 ? 11.698 -15.100 2.554 1.00 75.94 268 PHE A CA 1
ATOM 2257 C C . PHE A 1 268 ? 13.179 -14.916 2.196 1.00 75.94 268 PHE A C 1
ATOM 2259 O O . PHE A 1 268 ? 13.503 -14.809 1.012 1.00 75.94 268 PHE A O 1
ATOM 2266 N N . ARG A 1 269 ? 14.083 -14.869 3.189 1.00 75.75 269 ARG A N 1
ATOM 2267 C CA . ARG A 1 269 ? 15.520 -14.582 3.013 1.00 75.75 269 ARG A CA 1
ATOM 2268 C C . ARG A 1 269 ? 15.756 -13.330 2.163 1.00 75.75 269 ARG A C 1
ATOM 2270 O O . ARG A 1 269 ? 16.695 -13.259 1.371 1.00 75.75 269 ARG A O 1
ATOM 2277 N N . CYS A 1 270 ? 14.870 -12.353 2.311 1.00 77.75 270 CYS A N 1
ATOM 2278 C CA . CYS A 1 270 ? 14.915 -11.092 1.599 1.00 77.75 270 CYS A CA 1
ATOM 2279 C C . CYS A 1 270 ? 16.165 -10.325 2.046 1.00 77.75 270 CYS A C 1
ATOM 2281 O O . CYS A 1 270 ? 16.256 -10.024 3.229 1.00 77.75 270 CYS A O 1
ATOM 2283 N N . PRO A 1 271 ? 17.107 -9.939 1.167 1.00 72.06 271 PRO A N 1
ATOM 2284 C CA . PRO A 1 271 ? 18.316 -9.215 1.583 1.00 72.06 271 PRO A CA 1
ATOM 2285 C C . PRO A 1 271 ? 18.021 -7.941 2.393 1.00 72.06 271 PRO A C 1
ATOM 2287 O O . PRO A 1 271 ? 18.806 -7.532 3.243 1.00 72.06 271 PRO A O 1
ATOM 2290 N N . PHE A 1 272 ? 16.843 -7.350 2.194 1.00 72.94 272 PHE A N 1
ATOM 2291 C CA . PHE A 1 272 ? 16.373 -6.206 2.963 1.00 72.94 272 PHE A CA 1
ATOM 2292 C C . PHE A 1 272 ? 16.075 -6.524 4.438 1.00 72.94 272 PHE A C 1
ATOM 2294 O O . PHE A 1 272 ? 15.918 -5.587 5.212 1.00 72.94 272 PHE A O 1
ATOM 2301 N N . PHE A 1 273 ? 16.035 -7.789 4.880 1.00 69.25 273 PHE A N 1
ATOM 2302 C CA . PHE A 1 273 ? 15.895 -8.108 6.305 1.00 69.25 273 PHE A CA 1
ATOM 2303 C C . PHE A 1 273 ? 17.086 -7.585 7.112 1.00 69.25 273 PHE A C 1
ATOM 2305 O O . PHE A 1 273 ? 16.908 -7.190 8.258 1.00 69.25 273 PHE A O 1
ATOM 2312 N N . TYR A 1 274 ? 18.284 -7.490 6.523 1.00 65.94 274 TYR A N 1
ATOM 2313 C CA . TYR A 1 274 ? 19.436 -6.910 7.214 1.00 65.94 274 TYR A CA 1
ATOM 2314 C C . TYR A 1 274 ? 19.235 -5.420 7.542 1.00 65.94 274 TYR A C 1
ATOM 2316 O O . TYR A 1 274 ? 19.888 -4.923 8.456 1.00 65.94 274 TYR A O 1
ATOM 2324 N N . LEU A 1 275 ? 18.279 -4.719 6.901 1.00 62.75 275 LEU A N 1
ATOM 2325 C CA . LEU A 1 275 ? 17.850 -3.388 7.358 1.00 62.75 275 LEU A CA 1
ATOM 2326 C C . LEU A 1 275 ? 17.385 -3.449 8.813 1.00 62.75 275 LEU A C 1
ATOM 2328 O O . LEU A 1 275 ? 17.746 -2.578 9.592 1.00 62.75 275 LEU A O 1
ATOM 2332 N N . SER A 1 276 ? 16.650 -4.494 9.211 1.00 57.41 276 SER A N 1
ATOM 2333 C CA . SER A 1 276 ? 16.204 -4.639 10.598 1.00 57.41 276 SER A CA 1
ATOM 2334 C C . SER A 1 276 ? 17.351 -4.883 11.568 1.00 57.41 276 SER A C 1
ATOM 2336 O O . SER A 1 276 ? 17.254 -4.489 12.721 1.00 57.41 276 SER A O 1
ATOM 2338 N N . ASP A 1 277 ? 18.423 -5.531 11.114 1.00 59.03 277 ASP A N 1
ATOM 2339 C CA . ASP A 1 277 ? 19.555 -5.882 11.974 1.00 59.03 277 ASP A CA 1
ATOM 2340 C C . ASP A 1 277 ? 20.556 -4.713 12.113 1.00 59.03 277 ASP A C 1
ATOM 2342 O O . ASP A 1 277 ? 21.230 -4.601 13.133 1.00 59.03 277 ASP A O 1
ATOM 2346 N N . ILE A 1 278 ? 20.618 -3.815 11.119 1.00 55.03 278 ILE A N 1
ATOM 2347 C CA . ILE A 1 278 ? 21.408 -2.566 11.148 1.00 55.03 278 ILE A CA 1
ATOM 2348 C C . ILE A 1 278 ? 20.677 -1.460 11.929 1.00 55.03 278 ILE A C 1
ATOM 2350 O O . ILE A 1 278 ? 21.293 -0.553 12.485 1.00 55.03 278 ILE A O 1
ATOM 2354 N N . MET A 1 279 ? 19.350 -1.526 11.980 1.00 60.47 279 MET A N 1
ATOM 2355 C CA . MET A 1 279 ? 18.517 -0.559 12.678 1.00 60.47 279 MET A CA 1
ATOM 2356 C C . MET A 1 279 ? 18.559 -0.736 14.195 1.00 60.47 279 MET A C 1
ATOM 2358 O O . MET A 1 279 ? 18.367 -1.833 14.718 1.00 60.47 279 MET A O 1
ATOM 2362 N N . GLU A 1 280 ? 18.598 0.377 14.931 1.00 69.31 280 GLU A N 1
ATOM 2363 C CA . GLU A 1 280 ? 18.079 0.397 16.299 1.00 69.31 280 GLU A CA 1
ATOM 2364 C C . GLU A 1 280 ? 16.551 0.220 16.257 1.00 69.31 280 GLU A C 1
ATOM 2366 O O . GLU A 1 280 ? 15.787 1.175 16.405 1.00 69.31 280 GLU A O 1
ATOM 2371 N N . LEU A 1 281 ? 16.076 -1.014 16.041 1.00 73.50 281 LEU A N 1
ATOM 2372 C CA . LEU A 1 281 ? 14.653 -1.371 15.942 1.00 73.50 281 LEU A CA 1
ATOM 2373 C C . LEU A 1 281 ? 13.815 -0.739 17.058 1.00 73.50 281 LEU A C 1
ATOM 2375 O O . LEU A 1 281 ? 12.691 -0.300 16.830 1.00 73.50 281 LEU A O 1
ATOM 2379 N N . LYS A 1 282 ? 14.395 -0.613 18.257 1.00 76.19 282 LYS A N 1
ATOM 2380 C CA . LYS A 1 282 ? 13.780 0.052 19.410 1.00 76.19 282 LYS A CA 1
ATOM 2381 C C . LYS A 1 282 ? 13.384 1.506 19.128 1.00 76.19 282 LYS A C 1
ATOM 2383 O O . LYS A 1 282 ? 12.324 1.932 19.580 1.00 76.19 282 LYS A O 1
ATOM 2388 N N . GLU A 1 283 ? 14.188 2.281 18.407 1.00 80.88 283 GLU A N 1
ATOM 2389 C CA . GLU A 1 283 ? 13.848 3.668 18.078 1.00 80.88 283 GLU A CA 1
ATOM 2390 C C . GLU A 1 283 ? 12.731 3.776 17.048 1.00 80.88 283 GLU A C 1
ATOM 2392 O O . GLU A 1 283 ? 11.862 4.642 17.159 1.00 80.88 283 GLU A O 1
ATOM 2397 N N . ILE A 1 284 ? 12.750 2.911 16.036 1.00 80.62 284 ILE A N 1
ATOM 2398 C CA . ILE A 1 284 ? 11.717 2.892 14.995 1.00 80.62 284 ILE A CA 1
ATOM 2399 C C . ILE A 1 284 ? 10.393 2.475 15.607 1.00 80.62 284 ILE A C 1
ATOM 2401 O O . ILE A 1 284 ? 9.388 3.135 15.369 1.00 80.62 284 ILE A O 1
ATOM 2405 N N . LEU A 1 285 ? 10.404 1.459 16.470 1.00 82.25 285 LEU A N 1
ATOM 2406 C CA . LEU A 1 285 ? 9.227 1.044 17.220 1.00 82.25 285 LEU A CA 1
ATOM 2407 C C . LEU A 1 285 ? 8.657 2.197 18.054 1.00 82.25 285 LEU A C 1
ATOM 2409 O O . LEU A 1 285 ? 7.472 2.488 17.930 1.00 82.25 285 LEU A O 1
ATOM 2413 N N . LYS A 1 286 ? 9.491 2.951 18.787 1.00 82.75 286 LYS A N 1
ATOM 2414 C CA . LYS A 1 286 ? 9.043 4.167 19.502 1.00 82.75 286 LYS A CA 1
ATOM 2415 C C . LYS A 1 286 ? 8.433 5.214 18.558 1.00 82.75 286 LYS A C 1
ATOM 2417 O O . LYS A 1 286 ? 7.470 5.906 18.902 1.00 82.75 286 LYS A O 1
ATOM 2422 N N . LYS A 1 287 ? 8.993 5.379 17.358 1.00 84.19 287 LYS A N 1
ATOM 2423 C CA . LYS A 1 287 ? 8.496 6.321 16.339 1.00 84.19 287 LYS A CA 1
ATOM 2424 C C . LYS A 1 287 ? 7.181 5.832 15.701 1.00 84.19 287 LYS A C 1
ATOM 2426 O O . LYS A 1 287 ? 6.314 6.660 15.434 1.00 84.19 287 LYS A O 1
ATOM 2431 N N . ILE A 1 288 ? 6.991 4.524 15.536 1.00 80.50 288 ILE A N 1
ATOM 2432 C CA . ILE A 1 288 ? 5.729 3.899 15.106 1.00 80.50 288 ILE A CA 1
ATOM 2433 C C . ILE A 1 288 ? 4.660 4.048 16.194 1.00 80.50 288 ILE A C 1
ATOM 2435 O O . ILE A 1 288 ? 3.553 4.499 15.910 1.00 80.50 288 ILE A O 1
ATOM 2439 N N . GLU A 1 289 ? 4.993 3.755 17.452 1.00 79.25 289 GLU A N 1
ATOM 2440 C CA . GLU A 1 289 ? 4.086 3.897 18.602 1.00 79.25 289 GLU A CA 1
ATOM 2441 C C . GLU A 1 289 ? 3.641 5.353 18.803 1.00 79.25 289 GLU A C 1
ATOM 2443 O O . GLU A 1 289 ? 2.483 5.622 19.116 1.00 79.25 289 GLU A O 1
ATOM 2448 N N . SER A 1 290 ? 4.530 6.317 18.541 1.00 75.06 290 SER A N 1
ATOM 2449 C CA . SER A 1 290 ? 4.201 7.751 18.560 1.00 75.06 290 SER A CA 1
ATOM 2450 C C . SER A 1 290 ? 3.557 8.275 17.264 1.00 75.06 290 SER A C 1
ATOM 2452 O O . SER A 1 290 ? 3.266 9.475 17.162 1.00 75.06 290 SER A O 1
ATOM 2454 N N . ASN A 1 291 ? 3.287 7.395 16.292 1.00 72.25 291 ASN A N 1
ATOM 2455 C CA . ASN A 1 291 ? 2.692 7.699 14.987 1.00 72.25 291 ASN A CA 1
ATOM 2456 C C . ASN A 1 291 ? 3.487 8.732 14.161 1.00 72.25 291 ASN A C 1
ATOM 2458 O O . ASN A 1 291 ? 2.916 9.536 13.424 1.00 72.25 291 ASN A O 1
ATOM 2462 N N . LYS A 1 292 ? 4.813 8.765 14.332 1.00 78.81 292 LYS A N 1
ATOM 2463 C CA . LYS A 1 292 ? 5.742 9.567 13.518 1.00 78.81 292 LYS A CA 1
ATOM 2464 C C . LYS A 1 292 ? 6.157 8.849 12.231 1.00 78.81 292 LYS A C 1
ATOM 2466 O O . LYS A 1 292 ? 6.582 9.505 11.286 1.00 78.81 292 LYS A O 1
ATOM 2471 N N . ILE A 1 293 ? 6.054 7.523 12.227 1.00 81.31 293 ILE A N 1
ATOM 2472 C CA . ILE A 1 293 ? 6.379 6.623 11.119 1.00 81.31 293 ILE A CA 1
ATOM 2473 C C . ILE A 1 293 ? 5.186 5.684 10.927 1.00 81.31 293 ILE A C 1
ATOM 2475 O O . ILE A 1 293 ? 4.643 5.174 11.909 1.00 81.31 293 ILE A O 1
ATOM 2479 N N . ASN A 1 294 ? 4.790 5.447 9.680 1.00 84.06 294 ASN A N 1
ATOM 2480 C CA . ASN A 1 294 ? 3.857 4.384 9.336 1.00 84.06 294 ASN A CA 1
ATOM 2481 C C . ASN A 1 294 ? 4.620 3.039 9.312 1.00 84.06 294 ASN A C 1
ATOM 2483 O O . ASN A 1 294 ? 5.736 3.002 8.791 1.00 84.06 294 ASN A O 1
ATOM 2487 N N . PRO A 1 295 ? 4.071 1.924 9.837 1.00 83.56 295 PRO A N 1
ATOM 2488 C CA . PRO A 1 295 ? 4.760 0.626 9.829 1.00 83.56 295 PRO A CA 1
ATOM 2489 C C . PRO A 1 295 ? 5.233 0.170 8.434 1.00 83.56 295 PRO A C 1
ATOM 2491 O O . PRO A 1 295 ? 6.177 -0.610 8.339 1.00 83.56 295 PRO A O 1
ATOM 2494 N N . PHE A 1 296 ? 4.639 0.687 7.354 1.00 88.12 296 PHE A N 1
ATOM 2495 C CA . PHE A 1 296 ? 5.017 0.366 5.976 1.00 88.12 296 PHE A CA 1
ATOM 2496 C C . PHE A 1 296 ? 6.077 1.299 5.364 1.00 88.12 296 PHE A C 1
ATOM 2498 O O . PHE A 1 296 ? 6.598 0.992 4.290 1.00 88.12 296 PHE A O 1
ATOM 2505 N N . ASP A 1 297 ? 6.455 2.393 6.037 1.00 87.75 297 ASP A N 1
ATOM 2506 C CA . ASP A 1 297 ? 7.413 3.383 5.515 1.00 87.75 297 ASP A CA 1
ATOM 2507 C C . ASP A 1 297 ? 8.783 2.772 5.221 1.00 87.75 297 ASP A C 1
ATOM 2509 O O . ASP A 1 297 ? 9.405 3.109 4.217 1.00 87.75 297 ASP A O 1
ATOM 2513 N N . LEU A 1 298 ? 9.251 1.844 6.062 1.00 85.69 298 LEU A N 1
ATOM 2514 C CA . LEU A 1 298 ? 10.533 1.169 5.846 1.00 85.69 298 LEU A CA 1
ATOM 2515 C C . LEU A 1 298 ? 10.550 0.401 4.519 1.00 85.69 298 LEU A C 1
ATOM 2517 O O . LEU A 1 298 ? 11.516 0.486 3.765 1.00 85.69 298 LEU A O 1
ATOM 2521 N N . ILE A 1 299 ? 9.464 -0.311 4.216 1.00 87.88 299 ILE A N 1
ATOM 2522 C CA . ILE A 1 299 ? 9.336 -1.081 2.975 1.00 87.88 299 ILE A CA 1
ATOM 2523 C C . ILE A 1 299 ? 9.271 -0.155 1.768 1.00 87.88 299 ILE A C 1
ATOM 2525 O O . ILE A 1 299 ? 9.910 -0.429 0.757 1.00 87.88 299 ILE A O 1
ATOM 2529 N N . LEU A 1 300 ? 8.542 0.959 1.872 1.00 91.19 300 LEU A N 1
ATOM 2530 C CA . LEU A 1 300 ? 8.465 1.949 0.798 1.00 91.19 300 LEU A CA 1
ATOM 2531 C C . LEU A 1 300 ? 9.829 2.595 0.522 1.00 91.19 300 LEU A C 1
ATOM 2533 O O . LEU A 1 300 ? 10.223 2.731 -0.633 1.00 91.19 300 LEU A O 1
ATOM 2537 N N . LEU A 1 301 ? 10.590 2.940 1.560 1.00 87.75 301 LEU A N 1
ATOM 2538 C CA . LEU A 1 301 ? 11.934 3.499 1.389 1.00 87.75 301 LEU A CA 1
ATOM 2539 C C . LEU A 1 301 ? 12.913 2.471 0.810 1.00 87.75 301 LEU A C 1
ATOM 2541 O O . LEU A 1 301 ? 13.723 2.815 -0.048 1.00 87.75 301 LEU A O 1
ATOM 2545 N N . ALA A 1 302 ? 12.815 1.206 1.224 1.00 84.56 302 ALA A N 1
ATOM 2546 C CA . ALA A 1 302 ? 13.589 0.116 0.636 1.00 84.56 302 ALA A CA 1
ATOM 2547 C C . ALA A 1 302 ? 13.247 -0.092 -0.853 1.00 84.56 302 ALA A C 1
ATOM 2549 O O . ALA A 1 302 ? 14.149 -0.223 -1.681 1.00 84.56 302 ALA A O 1
ATOM 2550 N N . ALA A 1 303 ? 11.959 -0.046 -1.208 1.00 88.38 303 ALA A N 1
ATOM 2551 C CA . ALA A 1 303 ? 11.475 -0.134 -2.586 1.00 88.38 303 ALA A CA 1
ATOM 2552 C C . ALA A 1 303 ? 11.977 1.035 -3.449 1.00 88.38 303 ALA A C 1
ATOM 2554 O O . ALA A 1 303 ? 12.438 0.842 -4.574 1.00 88.38 303 ALA A O 1
ATOM 2555 N N . GLU A 1 304 ? 11.944 2.251 -2.905 1.00 88.25 304 GLU A N 1
ATOM 2556 C CA . GLU A 1 304 ? 12.465 3.436 -3.579 1.00 88.25 304 GLU A CA 1
ATOM 2557 C C . GLU A 1 304 ? 13.987 3.363 -3.779 1.00 88.25 304 GLU A C 1
ATOM 2559 O O . GLU A 1 304 ? 14.491 3.738 -4.839 1.00 88.25 304 GLU A O 1
ATOM 2564 N N . ASN A 1 305 ? 14.733 2.863 -2.793 1.00 82.12 305 ASN A N 1
ATOM 2565 C CA . ASN A 1 305 ? 16.177 2.689 -2.927 1.00 82.12 305 ASN A CA 1
ATOM 2566 C C . ASN A 1 305 ? 16.533 1.607 -3.948 1.00 82.12 305 ASN A C 1
ATOM 2568 O O . ASN A 1 305 ? 17.443 1.825 -4.748 1.00 82.12 305 ASN A O 1
ATOM 2572 N N . TRP A 1 306 ? 15.772 0.510 -4.012 1.00 81.00 306 TRP A N 1
ATOM 2573 C CA . TRP A 1 306 ? 15.901 -0.461 -5.099 1.00 81.00 306 TRP A CA 1
ATOM 2574 C C . TRP A 1 306 ? 15.715 0.197 -6.473 1.00 81.00 306 TRP A C 1
ATOM 2576 O O . TRP A 1 306 ? 16.568 0.056 -7.349 1.00 81.00 306 TRP A O 1
ATOM 2586 N N . LYS A 1 307 ? 14.657 1.000 -6.641 1.00 85.38 307 LYS A N 1
ATOM 2587 C CA . LYS A 1 307 ? 14.419 1.758 -7.878 1.00 85.38 307 LYS A CA 1
ATOM 2588 C C . LYS A 1 307 ? 15.576 2.706 -8.217 1.00 85.38 307 LYS A C 1
ATOM 2590 O O . LYS A 1 307 ? 15.937 2.852 -9.380 1.00 85.38 307 LYS A O 1
ATOM 2595 N N . LYS A 1 308 ? 16.185 3.370 -7.231 1.00 81.81 308 LYS A N 1
ATOM 2596 C CA . LYS A 1 308 ? 17.347 4.244 -7.484 1.00 81.81 308 LYS A CA 1
ATOM 2597 C C . LYS A 1 308 ? 18.551 3.456 -8.001 1.00 81.81 308 LYS A C 1
ATOM 2599 O O . LYS A 1 308 ? 19.254 3.963 -8.868 1.00 81.81 308 LYS A O 1
ATOM 2604 N N . LEU A 1 309 ? 18.780 2.243 -7.498 1.00 74.38 309 LEU A N 1
ATOM 2605 C CA . LEU A 1 309 ? 19.837 1.358 -8.001 1.00 74.38 309 LEU A CA 1
ATOM 2606 C C . LEU A 1 309 ? 19.545 0.903 -9.434 1.00 74.38 309 LEU A C 1
ATOM 2608 O O . LEU A 1 309 ? 20.443 0.930 -10.272 1.00 74.38 309 LEU A O 1
ATOM 2612 N N . LEU A 1 310 ? 18.281 0.569 -9.723 1.00 73.56 310 LEU A N 1
ATOM 2613 C CA . LEU A 1 310 ? 17.799 0.231 -11.066 1.00 73.56 310 LEU A CA 1
ATOM 2614 C C . LEU A 1 310 ? 18.146 1.340 -12.072 1.00 73.56 310 LEU A C 1
ATOM 2616 O O . LEU A 1 310 ? 18.688 1.064 -13.135 1.00 73.56 310 LEU A O 1
ATOM 2620 N N . LEU A 1 311 ? 17.885 2.598 -11.709 1.00 74.94 311 LEU A N 1
ATOM 2621 C CA . LEU A 1 311 ? 18.110 3.759 -12.576 1.00 74.94 311 LEU A CA 1
ATOM 2622 C C . LEU A 1 311 ? 19.583 4.154 -12.747 1.00 74.94 311 LEU A C 1
ATOM 2624 O O . LEU A 1 311 ? 19.923 4.820 -13.722 1.00 74.94 311 LEU A O 1
ATOM 2628 N N . LYS A 1 312 ? 20.458 3.787 -11.805 1.00 72.38 312 LYS A N 1
ATOM 2629 C CA . LYS A 1 312 ? 21.886 4.138 -11.856 1.00 72.38 312 LYS A CA 1
ATOM 2630 C C . LYS A 1 312 ? 22.722 3.208 -12.741 1.00 72.38 312 LYS A C 1
ATOM 2632 O O . LYS A 1 312 ? 23.893 3.500 -12.945 1.00 72.38 312 LYS A O 1
ATOM 2637 N N . ASN A 1 313 ? 22.155 2.120 -13.277 1.00 58.91 313 ASN A N 1
ATOM 2638 C CA . ASN A 1 313 ? 22.884 1.069 -14.009 1.00 58.91 313 ASN A CA 1
ATOM 2639 C C . ASN A 1 313 ? 24.053 0.435 -13.221 1.00 58.91 313 ASN A C 1
ATOM 2641 O O . ASN A 1 313 ? 24.880 -0.267 -13.798 1.00 58.91 313 ASN A O 1
ATOM 2645 N N . ASP A 1 314 ? 24.107 0.607 -11.896 1.00 51.53 314 ASP A N 1
ATOM 2646 C CA . ASP A 1 314 ? 25.163 0.038 -11.041 1.00 51.53 314 ASP A CA 1
ATOM 2647 C C . ASP A 1 314 ? 25.010 -1.482 -10.824 1.00 51.53 314 ASP A C 1
ATOM 2649 O O . ASP A 1 314 ? 25.779 -2.110 -10.092 1.00 51.53 314 ASP A O 1
ATOM 2653 N N . PHE A 1 315 ? 24.054 -2.112 -11.508 1.00 51.69 315 PHE A N 1
ATOM 2654 C CA . PHE A 1 315 ? 23.963 -3.559 -11.633 1.00 51.69 315 PHE A CA 1
ATOM 2655 C C . PHE A 1 315 ? 25.030 -4.072 -12.608 1.00 51.69 315 PHE A C 1
ATOM 2657 O O . PHE A 1 315 ? 24.739 -4.462 -13.735 1.00 51.69 315 PHE A O 1
ATOM 2664 N N . LYS A 1 316 ? 26.291 -4.108 -12.166 1.00 39.91 316 LYS A N 1
ATOM 2665 C CA . LYS A 1 316 ? 27.280 -5.004 -12.780 1.00 39.91 316 LYS A CA 1
ATOM 2666 C C . LYS A 1 316 ? 26.830 -6.444 -12.485 1.00 39.91 316 LYS A C 1
ATOM 2668 O O . LYS A 1 316 ? 26.940 -6.888 -11.343 1.00 39.91 316 LYS A O 1
ATOM 2673 N N . ILE A 1 317 ? 26.222 -7.104 -13.476 1.00 42.75 317 ILE A N 1
ATOM 2674 C CA . ILE A 1 317 ? 25.666 -8.472 -13.380 1.00 42.75 317 ILE A CA 1
ATOM 2675 C C . ILE A 1 317 ? 26.749 -9.524 -13.164 1.00 42.75 317 ILE A C 1
ATOM 2677 O O . ILE A 1 317 ? 27.814 -9.404 -13.808 1.00 42.75 317 ILE A O 1
#

Radius of gyration: 22.96 Å; Cα contacts (8 Å, |Δi|>4): 402; chains: 1; bounding box: 62×42×71 Å

Secondary structure (DSSP, 8-state):
--HHHHHHHHHHHHHHHHHHHHHHHHTTT-GGGHHHHHHHHHHHHHHHHHHHHHHHHHH----TTS--BEEEEE-SSSEEEEEPPGGGTTS--EEEEETT-B---TTSHHHHHHHHHHHHHHHHS---EEEEEE-PPPTT-S-TT--TTS---EEEEEEEEETTEEEEHHHHHHTSTT-BSEETTEES-TTHHHHHHHHTT--S--------HHHHHHHHHHHHHHTTSGGGGG--GGGSEEEHHHHHGGGT-HHHHHHHHHHHHHHTT-GGGHHHHHS-HHHHHHHHHTTSS-TTHHHHHHHHHHHHHHHTT----

pLDDT: mean 72.65, std 17.37, range [28.84, 97.12]

InterPro domains:
  IPR035437 SNase-like, OB-fold superfamily [G3DSA:2.40.50.90] (63-191)
  IPR035437 SNase-like, OB-fold superfamily [SSF50199] (71-123)

Nearest PDB structures (foldseek):
  6inr-assembly2_B  TM=8.876E-01  e=9.967E+00  Candidatus Phytoplasma australasiaticum subsp. taiwanense

Solvent-accessible surface area (backbone atoms only — not comparable to full-atom values): 18040 Å² total; per-residue (Å²): 134,58,72,69,66,55,47,59,48,50,51,51,48,53,52,51,50,53,51,50,50,54,56,52,58,71,57,57,84,41,78,92,48,44,66,62,50,53,52,50,52,52,55,49,49,52,50,50,51,51,49,48,50,51,45,44,47,70,72,45,68,68,65,80,91,60,68,43,27,43,84,71,48,72,78,38,48,46,31,37,28,28,41,56,30,82,95,40,66,88,55,72,75,48,29,37,31,37,45,42,52,44,48,46,57,66,93,39,77,64,6,45,49,40,25,53,46,50,50,48,50,65,70,70,44,80,58,79,30,36,44,58,51,68,66,80,80,59,95,90,61,88,66,87,86,71,66,95,83,56,94,71,72,46,46,20,47,39,29,40,31,39,94,69,27,29,43,32,49,43,36,57,51,35,38,40,89,77,32,33,46,54,57,96,93,38,72,46,41,73,22,44,92,81,46,55,88,70,64,73,78,75,84,73,83,78,82,66,82,65,85,46,76,69,56,46,55,56,42,54,57,47,43,77,76,40,59,91,44,80,64,56,82,58,62,60,57,37,70,34,41,37,53,43,67,39,67,70,47,56,85,75,39,68,57,52,36,34,54,35,52,50,48,31,18,51,74,59,66,23,76,70,33,54,53,60,74,74,42,66,53,71,59,54,45,52,32,37,74,68,66,57,26,55,64,60,34,64,48,42,53,50,26,39,49,51,28,52,46,64,75,65,64,74,71,80,124

Mean predicted aligned error: 12.42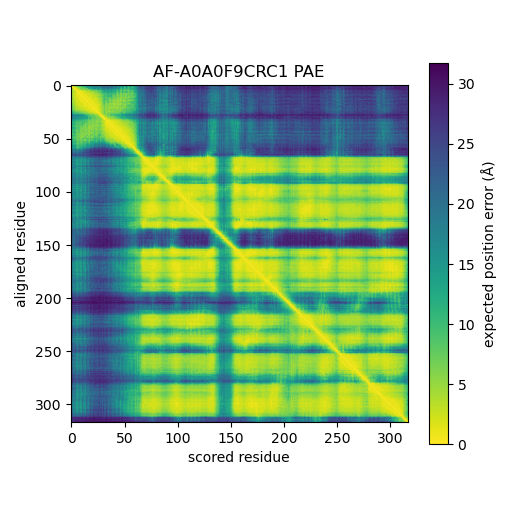 Å

Sequence (317 aa):
MTNSNRYEKIRSVITKIKELIAELNDLLRNENLKEIIQSLNRDISRLIEKADEDLIFFYSRINFSDRGYKLQRVIDGDTIIVDPPPKYLDMKDIRVRLYGIDTPELRFKKGKLFKDFLIALFKELDYKKIIIFWDREKENTYYEGFPTSSFEREVGNVFIEIDNNFLYLNGLLLMYPDVSSNINNKDLIKGRKYIKDIVEPFNHYIKCNCNSEFLNGVKEISYRFFEEYELINWIPLCLIYFNKNILKELRTSSKVIFEGMINSLKEFRCPFFYLSDIMELKEILKKIESNKINPFDLILLAAENWKKLLLKNDFKI

Foldseek 3Di:
DFPVVVVVVLVVVLVVLVVVLVVLVVVCPDPVCVVVNVVVVVVNVVVNVVSVVVVCVVVVVDDPPAFAWAWPAQDWLFKTWTQGTPVPNVDPTAIEGEFLKDADDPVDPRGVLSRVLVVCVNVQQPFRYKHWDFQDDDPPDDPPPDDSPDDYYTYTFMWTHHDQKTFGSSLVSLLDQRMDSDDPNDGRFLCCVVCVVLQVPPLDDQPLPLDDPSVVSSLVSCCVSPVVLVCSNSQLSLLRMAGNVLVVCVVPFQLSNLVRSLVSCVVSVPVCNVSVVSDPSVVVSVCVVVSSGRSCSSSSSNSNVSSVCSVVVSPPD